Protein 1OU8 (pdb70)

Solvent-accessible surface area: 13062 Å² total; per-residue (Å²): 159,76,22,134,12,3,115,75,0,66,57,71,24,79,99,0,66,118,74,100,51,15,0,13,0,20,0,33,21,104,63,161,38,24,85,19,9,119,114,45,44,152,150,26,69,5,41,0,5,0,19,86,68,0,9,11,116,46,84,33,42,67,110,51,0,42,2,28,0,80,6,172,45,74,48,111,116,2,65,0,20,3,8,0,0,58,0,0,64,0,69,71,92,48,69,22,30,152,19,132,109,46,138,119,35,138,161,75,21,135,12,3,117,79,0,64,56,71,24,82,106,0,66,118,68,101,50,20,0,15,0,23,0,35,22,106,64,163,45,30,78,8,10,123,142,41,42,158,153,25,75,4,33,0,4,0,14,88,70,0,9,11,119,50,72,34,45,66,108,50,0,43,1,27,0,76,11,164,45,96,46,101,99,0,78,0,18,3,9,0,0,55,9,0,62,0,99,82,88,48,70,23,42,153,16,130,113,45,139,122,35,147,122,159,170,51,27,23,8,44,122,101,94,106,29,21,8,44,111,112,94

Secondary structure (DSSP, 8-state):
---SHHHHHHHHHHHHHHTT--EEEEEETTSTT-B--GGG-BTTEEEEE-STTT-EEEEE-SSEEEEEEEETTEEEEEEEEGGGEEEEEETTT--EEE----GGG-/---SHHHHHHHHHHHHHHTT--EEEEEETTSTT-BS-GGG-BTTEEEEE-STTT-EEEEE-SSEEEEEEEETTEEEEEEEEGGGEEEEEETTT--EEE----GGG-/-----SS-S--/--SS-S--

Radius of gyration: 34.93 Å; Cα contacts (8 Å, |Δi|>4): 469; chains: 4; bounding box: 31×62×95 Å

CATH classification: 2.30.30.220

InterPro domains:
  IPR007481 Stringent starvation protein B [NF008769] (5-149)
  IPR007481 Stringent starvation protein B [PF04386] (8-149)
  IPR007481 Stringent starvation protein B [PIRSF005276] (4-149)
  IPR007481 Stringent starvation protein B [PTHR37486] (3-150)
  IPR036760 SspB-like superfamily [G3DSA:2.30.30.220] (1-129)
  IPR036760 SspB-like superfamily [SSF101738] (3-116)

Structure (mmCIF, N/CA/C/O backbone):
data_1OU8
#
_entry.id   1OU8
#
_cell.length_a   69.020
_cell.length_b   69.020
_cell.length_c   104.910
_cell.angle_alpha   90.00
_cell.angle_beta   90.00
_cell.angle_gamma   120.00
#
_symmetry.space_group_name_H-M   'P 31 2 1'
#
loop_
_entity.id
_entity.type
_entity.pdbx_description
1 polymer 'Stringent starvation protein B homolog'
2 polymer 'synthetic ssrA peptide'
3 non-polymer 'MAGNESIUM ION'
4 water water
#
loop_
_atom_site.group_PDB
_atom_site.id
_atom_site.type_symbol
_atom_site.label_atom_id
_atom_site.label_alt_id
_atom_site.label_comp_id
_atom_site.label_asym_id
_atom_site.label_entity_id
_atom_site.label_seq_id
_atom_site.pdbx_PDB_ins_code
_atom_site.Cartn_x
_atom_site.Cartn_y
_atom_site.Cartn_z
_atom_site.occupancy
_atom_site.B_iso_or_equiv
_atom_site.auth_seq_id
_atom_site.auth_comp_id
_atom_site.auth_asym_id
_atom_site.auth_atom_id
_atom_site.pdbx_PDB_model_num
ATOM 1 N N . SER A 1 5 ? -2.915 52.178 72.233 1.00 21.82 5 SER A N 1
ATOM 2 C CA . SER A 1 5 ? -1.924 52.691 73.221 1.00 21.40 5 SER A CA 1
ATOM 3 C C . SER A 1 5 ? -1.792 51.753 74.418 1.00 20.14 5 SER A C 1
ATOM 4 O O . SER A 1 5 ? -2.702 50.982 74.722 1.00 19.23 5 SER A O 1
ATOM 7 N N . SER A 1 6 ? -0.652 51.829 75.096 1.00 18.19 6 SER A N 1
ATOM 8 C CA . SER A 1 6 ? -0.398 50.989 76.258 1.00 17.37 6 SER A CA 1
ATOM 9 C C . SER A 1 6 ? -1.268 51.417 77.442 1.00 15.57 6 SER A C 1
ATOM 10 O O . SER A 1 6 ? -1.834 52.510 77.447 1.00 14.31 6 SER A O 1
ATOM 13 N N . PRO A 1 7 ? -1.389 50.550 78.457 1.00 14.42 7 PRO A N 1
ATOM 14 C CA . PRO A 1 7 ? -2.192 50.835 79.654 1.00 13.40 7 PRO A CA 1
ATOM 15 C C . PRO A 1 7 ? -1.633 52.007 80.456 1.00 11.28 7 PRO A C 1
ATOM 16 O O . PRO A 1 7 ? -0.417 52.208 80.520 1.00 12.02 7 PRO A O 1
ATOM 20 N N . LYS A 1 8 ? -2.520 52.777 81.074 1.00 11.02 8 LYS A N 1
ATOM 21 C CA . LYS A 1 8 ? -2.078 53.910 81.876 1.00 10.56 8 LYS A CA 1
ATOM 22 C C . LYS A 1 8 ? -1.734 53.497 83.301 1.00 10.78 8 LYS A C 1
ATOM 23 O O . LYS A 1 8 ? -1.007 54.204 83.986 1.00 9.44 8 LYS A O 1
ATOM 29 N N . ARG A 1 9 ? -2.229 52.341 83.737 1.00 10.34 9 ARG A N 1
ATOM 30 C CA . ARG A 1 9 ? -1.999 51.884 85.109 1.00 9.95 9 ARG A CA 1
ATOM 31 C C . ARG A 1 9 ? -0.600 52.058 85.710 1.00 9.53 9 ARG A C 1
ATOM 32 O O . ARG A 1 9 ? -0.459 52.632 86.794 1.00 9.37 9 ARG A O 1
ATOM 40 N N . PRO A 1 10 ? 0.453 51.574 85.028 1.00 8.95 10 PRO A N 1
ATOM 41 C CA . PRO A 1 10 ? 1.787 51.738 85.621 1.00 8.24 10 PRO A CA 1
ATOM 42 C C . PRO A 1 10 ? 2.238 53.179 85.820 1.00 8.60 10 PRO A C 1
ATOM 43 O O . PRO A 1 10 ? 3.008 53.470 86.734 1.00 8.69 10 PRO A O 1
ATOM 47 N N . TYR A 1 11 ? 1.757 54.081 84.972 1.00 8.70 11 TYR A N 1
ATOM 48 C CA . TYR A 1 11 ? 2.130 55.483 85.099 1.00 8.68 11 TYR A CA 1
ATOM 49 C C . TYR A 1 11 ? 1.398 56.099 86.284 1.00 8.73 11 TYR A C 1
ATOM 50 O O . TYR A 1 11 ? 1.983 56.862 87.057 1.00 9.26 11 TYR A O 1
ATOM 59 N N . LEU A 1 12 ? 0.121 55.756 86.433 1.00 9.82 12 LEU A N 1
ATOM 60 C CA . LEU A 1 12 ? -0.661 56.269 87.548 1.00 9.77 12 LEU A CA 1
ATOM 61 C C . LEU A 1 12 ? -0.127 55.684 88.854 1.00 10.83 12 LEU A C 1
ATOM 62 O O . LEU A 1 12 ? -0.083 56.369 89.874 1.00 10.92 12 LEU A O 1
ATOM 67 N N . LEU A 1 13 ? 0.289 54.420 88.818 1.00 9.51 13 LEU A N 1
ATOM 68 C CA . LEU A 1 13 ? 0.840 53.776 90.006 1.00 10.60 13 LEU A CA 1
ATOM 69 C C . LEU A 1 13 ? 2.049 54.560 90.506 1.00 8.58 13 LEU A C 1
ATOM 70 O O . LEU A 1 13 ? 2.151 54.872 91.695 1.00 9.95 13 LEU A O 1
ATOM 75 N N . ARG A 1 14 ? 2.957 54.897 89.594 1.00 8.02 14 ARG A N 1
ATOM 76 C CA . ARG A 1 14 ? 4.152 55.643 89.965 1.00 9.11 14 ARG A CA 1
ATOM 77 C C . ARG A 1 14 ? 3.811 57.044 90.469 1.00 8.34 14 ARG A C 1
ATOM 78 O O . ARG A 1 14 ? 4.430 57.541 91.410 1.00 10.06 14 ARG A O 1
ATOM 86 N N . ALA A 1 15 ? 2.813 57.670 89.856 1.00 8.50 15 ALA A N 1
ATOM 87 C CA . ALA A 1 15 ? 2.413 59.015 90.259 1.00 9.11 15 ALA A CA 1
ATOM 88 C C . ALA A 1 15 ? 1.866 59.013 91.683 1.00 9.97 15 ALA A C 1
ATOM 89 O O . ALA A 1 15 ? 2.289 59.817 92.523 1.00 10.12 15 ALA A O 1
ATOM 91 N N . TYR A 1 16 ? 0.932 58.109 91.962 1.00 9.35 16 TYR A N 1
ATOM 92 C CA . TYR A 1 16 ? 0.352 58.032 93.300 1.00 9.15 16 TYR A CA 1
ATOM 93 C C . TYR A 1 16 ? 1.365 57.554 94.334 1.00 8.75 16 TYR A C 1
ATOM 94 O O . TYR A 1 16 ? 1.335 57.995 95.482 1.00 9.64 16 TYR A O 1
ATOM 103 N N . TYR A 1 17 ? 2.267 56.661 93.938 1.00 9.28 17 TYR A N 1
ATOM 104 C CA . TYR A 1 17 ? 3.283 56.191 94.876 1.00 8.22 17 TYR A CA 1
ATOM 105 C C . TYR A 1 17 ? 4.111 57.388 95.345 1.00 9.45 17 TYR A C 1
ATOM 106 O O . TYR A 1 17 ? 4.286 57.604 96.545 1.00 9.78 17 TYR A O 1
ATOM 115 N N . ASP A 1 18 ? 4.609 58.171 94.389 1.00 9.11 18 ASP A N 1
ATOM 116 C CA . ASP A 1 18 ? 5.424 59.334 94.724 1.00 9.75 18 ASP A CA 1
ATOM 117 C C . ASP A 1 18 ? 4.640 60.368 95.519 1.00 9.17 18 ASP A C 1
ATOM 118 O O . ASP A 1 18 ? 5.167 60.966 96.457 1.00 9.76 18 ASP A O 1
ATOM 123 N N . TRP A 1 19 ? 3.386 60.592 95.141 1.00 9.03 19 TRP A N 1
ATOM 124 C CA . TRP A 1 19 ? 2.561 61.553 95.857 1.00 9.84 19 TRP A CA 1
ATOM 125 C C . TRP A 1 19 ? 2.376 61.094 97.308 1.00 9.45 19 TRP A C 1
ATOM 126 O O . TRP A 1 19 ? 2.477 61.896 98.237 1.00 8.87 19 TRP A O 1
ATOM 137 N N . LEU A 1 20 ? 2.113 59.802 97.497 1.00 9.55 20 LEU A N 1
ATOM 138 C CA . LEU A 1 20 ? 1.927 59.256 98.838 1.00 8.70 20 LEU A CA 1
ATOM 139 C C . LEU A 1 20 ? 3.184 59.418 99.681 1.00 9.03 20 LEU A C 1
ATOM 140 O O . LEU A 1 20 ? 3.136 59.938 100.793 1.00 11.01 20 LEU A O 1
ATOM 145 N N . VAL A 1 21 ? 4.317 58.988 99.141 1.00 9.92 21 VAL A N 1
ATOM 146 C CA . VAL A 1 21 ? 5.573 59.085 99.871 1.00 11.02 21 VAL A CA 1
ATOM 147 C C . VAL A 1 21 ? 5.945 60.532 100.192 1.00 11.03 21 VAL A C 1
ATOM 148 O O . VAL A 1 21 ? 6.354 60.839 101.317 1.00 12.30 21 VAL A O 1
ATOM 152 N N . ASP A 1 22 ? 5.797 61.421 99.213 1.00 10.15 22 ASP A N 1
ATOM 153 C CA . ASP A 1 22 ? 6.135 62.828 99.418 1.00 9.99 22 ASP A CA 1
ATOM 154 C C . ASP A 1 22 ? 5.265 63.496 100.480 1.00 9.88 22 ASP A C 1
ATOM 155 O O . ASP A 1 22 ? 5.675 64.486 101.084 1.00 11.44 22 ASP A O 1
ATOM 160 N N . ASN A 1 23 ? 4.066 62.966 100.707 1.00 10.71 23 ASN A N 1
ATOM 161 C CA . ASN A 1 23 ? 3.170 63.532 101.709 1.00 10.89 23 ASN A CA 1
ATOM 162 C C . ASN A 1 23 ? 3.240 62.793 103.043 1.00 11.16 23 ASN A C 1
ATOM 163 O O . ASN A 1 23 ? 2.367 62.942 103.904 1.00 12.41 23 ASN A O 1
ATOM 168 N N . SER A 1 24 ? 4.299 62.009 103.207 1.00 10.95 24 SER A N 1
ATOM 169 C CA . SER A 1 24 ? 4.542 61.251 104.429 1.00 10.33 24 SER A CA 1
ATOM 170 C C . SER A 1 24 ? 3.482 60.214 104.743 1.00 11.51 24 SER A C 1
ATOM 171 O O . SER A 1 24 ? 3.182 59.951 105.907 1.00 14.63 24 SER A O 1
ATOM 174 N N . PHE A 1 25 ? 2.912 59.627 103.700 1.00 12.86 25 PHE A N 1
ATOM 175 C CA . PHE A 1 25 ? 1.918 58.580 103.872 1.00 11.99 25 PHE A CA 1
ATOM 176 C C . PHE A 1 25 ? 2.634 57.263 103.595 1.00 12.36 25 PHE A C 1
ATOM 177 O O . PHE A 1 25 ? 3.682 57.242 102.943 1.00 13.89 25 PHE A O 1
ATOM 185 N N . THR A 1 26 ? 2.078 56.172 104.107 1.00 12.91 26 THR A N 1
ATOM 186 C CA . THR A 1 26 ? 2.654 54.850 103.892 1.00 11.70 26 THR A CA 1
ATOM 187 C C . THR A 1 26 ? 1.852 54.229 102.755 1.00 12.65 26 THR A C 1
ATOM 188 O O . THR A 1 26 ? 0.654 53.980 102.892 1.00 12.31 26 THR A O 1
ATOM 192 N N . PRO A 1 27 ? 2.503 53.976 101.611 1.00 10.86 27 PRO A N 1
ATOM 193 C CA . PRO A 1 27 ? 1.813 53.391 100.459 1.00 12.31 27 PRO A CA 1
ATOM 194 C C . PRO A 1 27 ? 1.467 51.917 100.613 1.00 12.33 27 PRO A C 1
ATOM 195 O O . PRO A 1 27 ? 2.348 51.088 100.821 1.00 12.87 27 PRO A O 1
ATOM 199 N N . TYR A 1 28 ? 0.177 51.608 100.514 1.00 11.44 28 TYR A N 1
ATOM 200 C CA . TYR A 1 28 ? -0.306 50.235 100.596 1.00 11.96 28 TYR A CA 1
ATOM 201 C C . TYR A 1 28 ? -0.787 49.805 99.213 1.00 10.03 28 TYR A C 1
ATOM 202 O O . TYR A 1 28 ? -1.648 50.457 98.621 1.00 10.72 28 TYR A O 1
ATOM 211 N N . LEU A 1 29 ? -0.226 48.712 98.703 1.00 10.25 29 LEU A N 1
ATOM 212 C CA . LEU A 1 29 ? -0.609 48.186 97.395 1.00 10.91 29 LEU A CA 1
ATOM 213 C C . LEU A 1 29 ? -1.572 47.011 97.563 1.00 11.15 29 LEU A C 1
ATOM 214 O O . LEU A 1 29 ? -1.284 46.076 98.311 1.00 13.19 29 LEU A O 1
ATOM 219 N N . VAL A 1 30 ? -2.709 47.064 96.874 1.00 10.08 30 VAL A N 1
ATOM 220 C CA . VAL A 1 30 ? -3.696 45.980 96.933 1.00 10.56 30 VAL A CA 1
ATOM 221 C C . VAL A 1 30 ? -3.453 45.101 95.712 1.00 12.34 30 VAL A C 1
ATOM 222 O O . VAL A 1 30 ? -3.495 45.576 94.576 1.00 11.73 30 VAL A O 1
ATOM 226 N N . VAL A 1 31 ? -3.214 43.817 95.957 1.00 12.03 31 VAL A N 1
ATOM 227 C CA . VAL A 1 31 ? -2.913 42.867 94.894 1.00 12.63 31 VAL A CA 1
ATOM 228 C C . VAL A 1 31 ? -3.889 41.700 94.770 1.00 12.91 31 VAL A C 1
ATOM 229 O O . VAL A 1 31 ? -4.332 41.149 95.776 1.00 13.54 31 VAL A O 1
ATOM 233 N N . ASP A 1 32 ? -4.210 41.339 93.527 1.00 12.80 32 ASP A N 1
ATOM 234 C CA . ASP A 1 32 ? -5.063 40.186 93.240 1.00 14.81 32 ASP A CA 1
ATOM 235 C C . ASP A 1 32 ? -4.084 39.012 93.246 1.00 15.16 32 ASP A C 1
ATOM 236 O O . ASP A 1 32 ? -3.370 38.784 92.270 1.00 14.65 32 ASP A O 1
ATOM 241 N N . ALA A 1 33 ? -4.043 38.280 94.353 1.00 16.07 33 ALA A N 1
ATOM 242 C CA . ALA A 1 33 ? -3.125 37.159 94.496 1.00 15.71 33 ALA A CA 1
ATOM 243 C C . ALA A 1 33 ? -3.402 35.986 93.557 1.00 16.76 33 ALA A C 1
ATOM 244 O O . ALA A 1 33 ? -2.543 35.123 93.386 1.00 17.93 33 ALA A O 1
ATOM 246 N N . THR A 1 34 ? -4.580 35.961 92.939 1.00 17.37 34 THR A N 1
ATOM 247 C CA . THR A 1 34 ? -4.941 34.863 92.040 1.00 19.00 34 THR A CA 1
ATOM 248 C C . THR A 1 34 ? -4.502 35.101 90.600 1.00 18.62 34 THR A C 1
ATOM 249 O O . THR A 1 34 ? -4.575 34.198 89.762 1.00 18.64 34 THR A O 1
ATOM 253 N N . TYR A 1 35 ? -4.047 36.318 90.319 1.00 17.53 35 TYR A N 1
ATOM 254 C CA . TYR A 1 35 ? -3.616 36.700 88.978 1.00 17.24 35 TYR A CA 1
ATOM 255 C C . TYR A 1 35 ? -2.405 35.900 88.499 1.00 16.97 35 TYR A C 1
ATOM 256 O O . TYR A 1 35 ? -1.510 35.573 89.275 1.00 16.79 35 TYR A O 1
ATOM 265 N N . LEU A 1 36 ? -2.383 35.598 87.205 1.00 18.44 36 LEU A N 1
ATOM 266 C CA . LEU A 1 36 ? -1.289 34.841 86.609 1.00 18.63 36 LEU A CA 1
ATOM 267 C C . LEU A 1 36 ? 0.076 35.497 86.810 1.00 17.96 36 LEU A C 1
ATOM 268 O O . LEU A 1 36 ? 0.249 36.683 86.541 1.00 17.73 36 LEU A O 1
ATOM 273 N N . GLY A 1 37 ? 1.042 34.719 87.288 1.00 17.07 37 GLY A N 1
ATOM 274 C CA . GLY A 1 37 ? 2.382 35.243 87.478 1.00 16.91 37 GLY A CA 1
ATOM 275 C C . GLY A 1 37 ? 2.696 35.880 88.815 1.00 15.56 37 GLY A C 1
ATOM 276 O O . GLY A 1 37 ? 3.843 36.235 89.071 1.00 17.54 37 GLY A O 1
ATOM 277 N N . VAL A 1 38 ? 1.693 36.032 89.672 1.00 15.70 38 VAL A N 1
ATOM 278 C CA . VAL A 1 38 ? 1.921 36.633 90.979 1.00 15.92 38 VAL A CA 1
ATOM 279 C C . VAL A 1 38 ? 2.761 35.734 91.885 1.00 17.48 38 VAL A C 1
ATOM 280 O O . VAL A 1 38 ? 2.484 34.540 92.022 1.00 18.61 38 VAL A O 1
ATOM 284 N N . ASN A 1 39 ? 3.797 36.309 92.487 1.00 17.32 39 ASN A N 1
ATOM 285 C CA . ASN A 1 39 ? 4.649 35.575 93.415 1.00 19.10 39 ASN A CA 1
ATOM 286 C C . ASN A 1 39 ? 4.649 36.297 94.757 1.00 18.59 39 ASN A C 1
ATOM 287 O O . ASN A 1 39 ? 5.339 37.305 94.932 1.00 17.22 39 ASN A O 1
ATOM 292 N N . VAL A 1 40 ? 3.851 35.785 95.690 1.00 17.95 40 VAL A N 1
ATOM 293 C CA . VAL A 1 40 ? 3.746 36.345 97.034 1.00 18.40 40 VAL A CA 1
ATOM 294 C C . VAL A 1 40 ? 3.572 35.181 98.006 1.00 20.34 40 VAL A C 1
ATOM 295 O O . VAL A 1 40 ? 3.136 34.102 97.604 1.00 19.86 40 VAL A O 1
ATOM 299 N N . PRO A 1 41 ? 3.914 35.382 99.292 1.00 20.70 41 PRO A N 1
ATOM 300 C CA . PRO A 1 41 ? 3.775 34.316 100.292 1.00 21.89 41 PRO A CA 1
ATOM 301 C C . PRO A 1 41 ? 2.308 33.923 100.428 1.00 21.85 41 PRO A C 1
ATOM 302 O O . PRO A 1 41 ? 1.508 34.668 100.992 1.00 21.72 41 PRO A O 1
ATOM 306 N N . VAL A 1 42 ? 1.960 32.750 99.913 1.00 23.02 42 VAL A N 1
ATOM 307 C CA . VAL A 1 42 ? 0.583 32.274 99.955 1.00 23.81 42 VAL A CA 1
ATOM 308 C C . VAL A 1 42 ? -0.029 32.245 101.351 1.00 23.66 42 VAL A C 1
ATOM 309 O O . VAL A 1 42 ? -1.246 32.327 101.497 1.00 23.55 42 VAL A O 1
ATOM 313 N N . GLU A 1 43 ? 0.807 32.137 102.379 1.00 24.62 43 GLU A N 1
ATOM 314 C CA . GLU A 1 43 ? 0.297 32.101 103.744 1.00 26.24 43 GLU A CA 1
ATOM 315 C C . GLU A 1 43 ? -0.284 33.439 104.197 1.00 25.34 43 GLU A C 1
ATOM 316 O O . GLU A 1 43 ? -1.018 33.498 105.184 1.00 24.35 43 GLU A O 1
ATOM 322 N N . TYR A 1 44 ? 0.034 34.509 103.473 1.00 23.58 44 TYR A N 1
ATOM 323 C CA . TYR A 1 44 ? -0.474 35.833 103.823 1.00 22.84 44 TYR A CA 1
ATOM 324 C C . TYR A 1 44 ? -1.609 36.297 102.920 1.00 22.27 44 TYR A C 1
ATOM 325 O O . TYR A 1 44 ? -2.116 37.410 103.068 1.00 21.93 44 TYR A O 1
ATOM 334 N N . VAL A 1 45 ? -2.007 35.441 101.988 1.00 20.29 45 VAL A N 1
ATOM 335 C CA . VAL A 1 45 ? -3.090 35.764 101.068 1.00 20.32 45 VAL A CA 1
ATOM 336 C C . VAL A 1 45 ? -4.439 35.507 101.733 1.00 22.14 45 VAL A C 1
ATOM 337 O O . VAL A 1 45 ? -4.642 34.468 102.364 1.00 21.54 45 VAL A O 1
ATOM 341 N N . LYS A 1 46 ? -5.350 36.464 101.598 1.00 22.47 46 LYS A N 1
ATOM 342 C CA . LYS A 1 46 ? -6.685 36.343 102.170 1.00 23.95 46 LYS A CA 1
ATOM 343 C C . LYS A 1 46 ? -7.721 36.884 101.198 1.00 24.08 46 LYS A C 1
ATOM 344 O O . LYS A 1 46 ? -7.536 37.954 100.618 1.00 24.21 46 LYS A O 1
ATOM 350 N N . ASP A 1 47 ? -8.812 36.144 101.021 1.00 24.30 47 ASP A N 1
ATOM 351 C CA . ASP A 1 47 ? -9.887 36.567 100.130 1.00 24.72 47 ASP A CA 1
ATOM 352 C C . ASP A 1 47 ? -9.388 36.823 98.706 1.00 23.04 47 ASP A C 1
ATOM 353 O O . ASP A 1 47 ? -9.883 37.716 98.014 1.00 23.02 47 ASP A O 1
ATOM 358 N N . GLY A 1 48 ? -8.403 36.035 98.283 1.00 20.56 48 GLY A N 1
ATOM 359 C CA . GLY A 1 48 ? -7.851 36.166 96.945 1.00 19.99 48 GLY A CA 1
ATOM 360 C C . GLY A 1 48 ? -6.957 37.374 96.732 1.00 18.47 48 GLY A C 1
ATOM 361 O O . GLY A 1 48 ? -6.555 37.658 95.601 1.00 18.08 48 GLY A O 1
ATOM 362 N N . GLN A 1 49 ? -6.639 38.085 97.809 1.00 17.48 49 GLN A N 1
ATOM 363 C CA . GLN A 1 49 ? -5.795 39.272 97.707 1.00 17.02 49 GLN A CA 1
ATOM 364 C C . GLN A 1 49 ? -4.752 39.347 98.807 1.00 16.49 49 GLN A C 1
ATOM 365 O O . GLN A 1 49 ? -4.713 38.519 99.714 1.00 17.06 49 GLN A O 1
ATOM 371 N N . ILE A 1 50 ? -3.904 40.363 98.709 1.00 16.18 50 ILE A N 1
ATOM 372 C CA . ILE A 1 50 ? -2.878 40.621 99.703 1.00 14.76 50 ILE A CA 1
ATOM 373 C C . ILE A 1 50 ? -2.531 42.107 99.625 1.00 14.90 50 ILE A C 1
ATOM 374 O O . ILE A 1 50 ? -2.482 42.689 98.535 1.00 15.17 50 ILE A O 1
ATOM 379 N N . VAL A 1 51 ? -2.331 42.718 100.787 1.00 13.92 51 VAL A N 1
ATOM 380 C CA . VAL A 1 51 ? -1.989 44.134 100.872 1.00 14.71 51 VAL A CA 1
ATOM 381 C C . VAL A 1 51 ? -0.523 44.223 101.245 1.00 14.18 51 VAL A C 1
ATOM 382 O O . VAL A 1 51 ? -0.076 43.578 102.196 1.00 14.00 51 VAL A O 1
ATOM 386 N N . LEU A 1 52 ? 0.225 45.024 100.495 1.00 12.32 52 LEU A N 1
ATOM 387 C CA . LEU A 1 52 ? 1.649 45.160 100.738 1.00 12.21 52 LEU A CA 1
ATOM 388 C C . LEU A 1 52 ? 2.104 46.594 100.992 1.00 13.67 52 LEU A C 1
ATOM 389 O O . LEU A 1 52 ? 1.723 47.518 100.269 1.00 13.88 52 LEU A O 1
ATOM 394 N N . ASN A 1 53 ? 2.919 46.759 102.031 1.00 12.12 53 ASN A N 1
ATOM 395 C CA . ASN A 1 53 ? 3.477 48.057 102.409 1.00 12.99 53 ASN A CA 1
ATOM 396 C C . ASN A 1 53 ? 4.662 48.286 101.474 1.00 13.20 53 ASN A C 1
ATOM 397 O O . ASN A 1 53 ? 5.654 47.557 101.532 1.00 13.31 53 ASN A O 1
ATOM 402 N N . LEU A 1 54 ? 4.553 49.289 100.605 1.00 12.88 54 LEU A N 1
ATOM 403 C CA . LEU A 1 54 ? 5.609 49.578 99.638 1.00 13.26 54 LEU A CA 1
ATOM 404 C C . LEU A 1 54 ? 6.569 50.694 100.015 1.00 12.22 54 LEU A C 1
ATOM 405 O O . LEU A 1 54 ? 7.357 51.142 99.176 1.00 13.43 54 LEU A O 1
ATOM 410 N N . SER A 1 55 ? 6.517 51.145 101.264 1.00 14.17 55 SER A N 1
ATOM 411 C CA . SER A 1 55 ? 7.413 52.208 101.706 1.00 14.25 55 SER A CA 1
ATOM 412 C C . SER A 1 55 ? 8.847 51.710 101.578 1.00 16.02 55 SER A C 1
ATOM 413 O O . SER A 1 55 ? 9.096 50.508 101.627 1.00 14.17 55 SER A O 1
ATOM 416 N N . ALA A 1 56 ? 9.790 52.628 101.401 1.00 15.61 56 ALA A N 1
ATOM 417 C CA . ALA A 1 56 ? 11.191 52.237 101.293 1.00 16.58 56 ALA A CA 1
ATOM 418 C C . ALA A 1 56 ? 11.604 51.520 102.578 1.00 18.47 56 ALA A C 1
ATOM 419 O O . ALA A 1 56 ? 12.449 5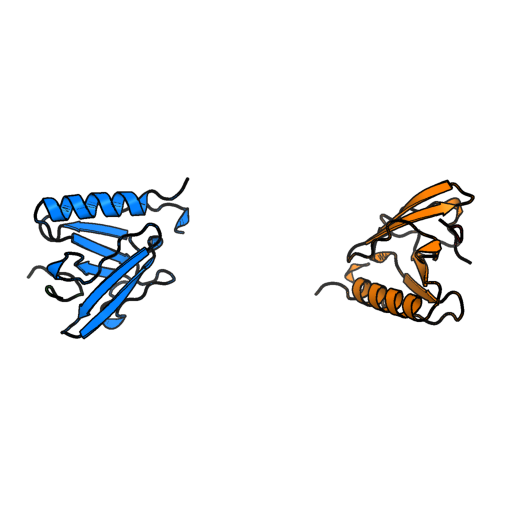0.625 102.561 1.00 19.58 56 ALA A O 1
ATOM 421 N N . SER A 1 57 ? 10.998 51.914 103.692 1.00 18.64 57 SER A N 1
ATOM 422 C CA . SER A 1 57 ? 11.310 51.316 104.985 1.00 20.40 57 SER A CA 1
ATOM 423 C C . SER A 1 57 ? 10.979 49.826 105.060 1.00 19.97 57 SER A C 1
ATOM 424 O O . SER A 1 57 ? 11.742 49.041 105.629 1.00 21.47 57 SER A O 1
ATOM 427 N N . ALA A 1 58 ? 9.851 49.444 104.471 1.00 17.23 58 ALA A N 1
ATOM 428 C CA . ALA A 1 58 ? 9.381 48.060 104.491 1.00 15.95 58 ALA A CA 1
ATOM 429 C C . ALA A 1 58 ? 9.788 47.222 103.283 1.00 15.05 58 ALA A C 1
ATOM 430 O O . ALA A 1 58 ? 9.402 46.057 103.175 1.00 15.84 58 ALA A O 1
ATOM 432 N N . THR A 1 59 ? 10.568 47.798 102.378 1.00 13.91 59 THR A N 1
ATOM 433 C CA . THR A 1 59 ? 10.967 47.068 101.183 1.00 13.34 59 THR A CA 1
ATOM 434 C C . THR A 1 59 ? 12.435 47.244 100.845 1.00 13.82 59 THR A C 1
ATOM 435 O O . THR A 1 59 ? 13.137 48.052 101.449 1.00 14.93 59 THR A O 1
ATOM 439 N N . GLY A 1 60 ? 12.879 46.463 99.868 1.00 13.49 60 GLY A N 1
ATOM 440 C CA . GLY A 1 60 ? 14.244 46.543 99.395 1.00 13.70 60 GLY A CA 1
ATOM 441 C C . GLY A 1 60 ? 14.244 46.444 97.877 1.00 14.19 60 GLY A C 1
ATOM 442 O O . GLY A 1 60 ? 13.537 45.612 97.310 1.00 14.85 60 GLY A O 1
ATOM 443 N N . ASN A 1 61 ? 15.016 47.304 97.220 1.00 14.94 61 ASN A N 1
ATOM 444 C CA . ASN A 1 61 ? 15.139 47.292 95.762 1.00 15.85 61 ASN A CA 1
ATOM 445 C C . ASN A 1 61 ? 13.807 47.352 95.014 1.00 15.15 61 ASN A C 1
ATOM 446 O O . ASN A 1 61 ? 13.614 46.660 94.011 1.00 15.73 61 ASN A O 1
ATOM 451 N N . LEU A 1 62 ? 12.897 48.187 95.495 1.00 14.10 62 LEU A N 1
ATOM 452 C CA . LEU A 1 62 ? 11.589 48.331 94.862 1.00 13.21 62 LEU A CA 1
ATOM 453 C C . LEU A 1 62 ? 11.692 48.836 93.427 1.00 13.34 62 LEU A C 1
ATOM 454 O O . LEU A 1 62 ? 12.348 49.843 93.161 1.00 14.71 62 LEU A O 1
ATOM 459 N N . GLN A 1 63 ? 11.049 48.123 92.508 1.00 11.69 63 GLN A N 1
ATOM 460 C CA . GLN A 1 63 ? 11.020 48.513 91.106 1.00 12.35 63 GLN A CA 1
ATOM 461 C C . GLN A 1 63 ? 9.570 48.641 90.667 1.00 11.38 63 GLN A C 1
ATOM 462 O O . GLN A 1 63 ? 8.789 47.698 90.805 1.00 12.26 63 GLN A O 1
ATOM 468 N N . LEU A 1 64 ? 9.214 49.811 90.152 1.00 10.93 64 LEU A N 1
ATOM 469 C CA . LEU A 1 64 ? 7.873 50.059 89.641 1.00 11.10 64 LEU A CA 1
ATOM 470 C C . LEU A 1 64 ? 8.029 50.235 88.132 1.00 12.01 64 LEU A C 1
ATOM 471 O O . LEU A 1 64 ? 8.269 51.343 87.651 1.00 13.97 64 LEU A O 1
ATOM 476 N N . THR A 1 65 ? 7.919 49.137 87.391 1.00 10.57 65 THR A N 1
ATOM 477 C CA . THR A 1 65 ? 8.067 49.183 85.940 1.00 9.32 65 THR A CA 1
ATOM 478 C C . THR A 1 65 ? 6.705 49.116 85.259 1.00 9.81 65 THR A C 1
ATOM 479 O O . THR A 1 65 ? 5.670 49.034 85.921 1.00 11.98 65 THR A O 1
ATOM 483 N N . ASN A 1 66 ? 6.696 49.146 83.935 1.00 9.70 66 ASN A N 1
ATOM 484 C CA . ASN A 1 66 ? 5.429 49.108 83.221 1.00 10.14 66 ASN A CA 1
ATOM 485 C C . ASN A 1 66 ? 4.680 47.793 83.333 1.00 10.79 66 ASN A C 1
ATOM 486 O O . ASN A 1 66 ? 3.461 47.786 83.464 1.00 10.59 66 ASN A O 1
ATOM 491 N N . ASP A 1 67 ? 5.401 46.680 83.300 1.00 9.99 67 ASP A N 1
ATOM 492 C CA . ASP A 1 67 ? 4.742 45.383 83.364 1.00 11.54 67 ASP A CA 1
ATOM 493 C C . ASP A 1 67 ? 4.736 44.696 84.716 1.00 10.45 67 ASP A C 1
ATOM 494 O O . ASP A 1 67 ? 4.033 43.697 84.898 1.00 11.09 67 ASP A O 1
ATOM 499 N N . PHE A 1 68 ? 5.497 45.215 85.671 1.00 9.92 68 PHE A N 1
ATOM 500 C CA . PHE A 1 68 ? 5.542 44.570 86.973 1.00 10.84 68 PHE A CA 1
ATOM 501 C C . PHE A 1 68 ? 6.095 45.419 88.102 1.00 10.29 68 PHE A C 1
ATOM 502 O O . PHE A 1 68 ? 6.759 46.435 87.884 1.00 10.38 68 PHE A O 1
ATOM 510 N N . ILE A 1 69 ? 5.801 44.971 89.317 1.00 10.37 69 ILE A N 1
ATOM 511 C CA . ILE A 1 69 ? 6.291 45.580 90.537 1.00 10.40 69 ILE A CA 1
ATOM 512 C C . ILE A 1 69 ? 7.128 44.454 91.136 1.00 11.41 69 ILE A C 1
ATOM 513 O O . ILE A 1 69 ? 6.662 43.315 91.230 1.00 11.39 69 ILE A O 1
ATOM 518 N N . GLN A 1 70 ? 8.366 44.753 91.504 1.00 11.25 70 GLN A N 1
ATOM 519 C CA . GLN A 1 70 ? 9.234 43.737 92.090 1.00 12.48 70 GLN A CA 1
ATOM 520 C C . GLN A 1 70 ? 9.999 44.346 93.256 1.00 13.23 70 GLN A C 1
ATOM 521 O O . GLN A 1 70 ? 10.424 45.497 93.195 1.00 12.38 70 GLN A O 1
ATOM 527 N N . PHE A 1 71 ? 10.162 43.574 94.325 1.00 12.46 71 PHE A N 1
ATOM 528 C CA . PHE A 1 71 ? 10.865 44.067 95.498 1.00 12.73 71 PHE A CA 1
ATOM 529 C C . PHE A 1 71 ? 11.044 42.980 96.539 1.00 13.51 71 PHE A C 1
ATOM 530 O O . PHE A 1 71 ? 10.399 41.936 96.487 1.00 14.26 71 PHE A O 1
ATOM 538 N N . ASN A 1 72 ? 11.936 43.237 97.485 1.00 15.16 72 ASN A N 1
ATOM 539 C CA . ASN A 1 72 ? 12.166 42.305 98.569 1.00 15.90 72 ASN A CA 1
ATOM 540 C C . ASN A 1 72 ? 11.417 42.848 99.775 1.00 15.61 72 ASN A C 1
ATOM 541 O O . ASN A 1 72 ? 11.280 44.062 99.940 1.00 15.48 72 ASN A O 1
ATOM 546 N N . ALA A 1 73 ? 10.918 41.946 100.609 1.00 16.44 73 ALA A N 1
ATOM 547 C CA . ALA A 1 73 ? 10.202 42.333 101.813 1.00 16.60 73 ALA A CA 1
ATOM 548 C C . ALA A 1 73 ? 10.384 41.216 102.823 1.00 17.97 73 ALA A C 1
ATOM 549 O O . ALA A 1 73 ? 10.820 40.120 102.470 1.00 18.75 73 ALA A O 1
ATOM 551 N N . ARG A 1 74 ? 10.064 41.494 104.080 1.00 19.98 74 ARG A N 1
ATOM 552 C CA . ARG A 1 74 ? 10.196 40.480 105.115 1.00 21.30 74 ARG A CA 1
ATOM 553 C C . ARG A 1 74 ? 8.854 40.129 105.731 1.00 21.33 74 ARG A C 1
ATOM 554 O O . ARG A 1 74 ? 7.970 40.976 105.855 1.00 19.54 74 ARG A O 1
ATOM 562 N N . PHE A 1 75 ? 8.708 38.863 106.105 1.00 21.80 75 PHE A N 1
ATOM 563 C CA . PHE A 1 75 ? 7.492 38.369 106.734 1.00 23.29 75 PHE A CA 1
ATOM 564 C C . PHE A 1 75 ? 7.947 37.579 107.953 1.00 24.40 75 PHE A C 1
ATOM 565 O O . PHE A 1 75 ? 8.580 36.532 107.820 1.00 25.11 75 PHE A O 1
ATOM 573 N N . LYS A 1 76 ? 7.632 38.091 109.138 1.00 25.66 76 LYS A N 1
ATOM 574 C CA . LYS A 1 76 ? 8.049 37.447 110.376 1.00 2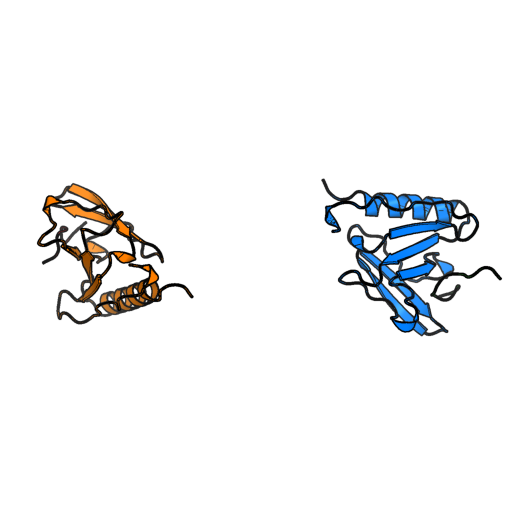9.21 76 LYS A CA 1
ATOM 575 C C . LYS A 1 76 ? 9.565 37.316 110.357 1.00 29.45 76 LYS A C 1
ATOM 576 O O . LYS A 1 76 ? 10.125 36.318 110.816 1.00 30.70 76 LYS A O 1
ATOM 582 N N . GLY A 1 77 ? 10.220 38.333 109.804 1.00 29.20 77 GLY A N 1
ATOM 583 C CA . GLY A 1 77 ? 11.669 38.349 109.733 1.00 28.29 77 GLY A CA 1
ATOM 584 C C . GLY A 1 77 ? 12.280 37.657 108.530 1.00 28.12 77 GLY A C 1
ATOM 585 O O . GLY A 1 77 ? 13.465 37.835 108.255 1.00 29.14 77 GLY A O 1
ATOM 586 N N . VAL A 1 78 ? 11.483 36.876 107.808 1.00 27.23 78 VAL A N 1
ATOM 587 C CA . VAL A 1 78 ? 11.983 36.155 106.640 1.00 27.16 78 VAL A CA 1
ATOM 588 C C . VAL A 1 78 ? 11.888 36.997 105.373 1.00 27.04 78 VAL A C 1
ATOM 589 O O . VAL A 1 78 ? 10.825 37.519 105.043 1.00 26.60 78 VAL A O 1
ATOM 593 N N . SER A 1 79 ? 13.004 37.118 104.664 1.00 26.86 79 SER A N 1
ATOM 594 C CA . SER A 1 79 ? 13.047 37.901 103.436 1.00 27.48 79 SER A CA 1
ATOM 595 C C . SER A 1 79 ? 12.615 37.082 102.228 1.00 26.96 79 SER A C 1
ATOM 596 O O . SER A 1 79 ? 12.987 35.918 102.086 1.00 27.14 79 SER A O 1
ATOM 599 N N . ARG A 1 80 ? 11.819 37.700 101.361 1.00 26.11 80 ARG A N 1
ATOM 600 C CA . ARG A 1 80 ? 11.342 37.040 100.154 1.00 25.80 80 ARG A CA 1
ATOM 601 C C . ARG A 1 80 ? 11.261 38.031 99.000 1.00 24.42 80 ARG A C 1
ATOM 602 O O . ARG A 1 80 ? 11.048 39.225 99.210 1.00 22.68 80 ARG A O 1
ATOM 610 N N . GLU A 1 81 ? 11.442 37.532 97.783 1.00 23.85 81 GLU A N 1
ATOM 611 C CA . GLU A 1 81 ? 11.386 38.385 96.602 1.00 24.55 81 GLU A CA 1
ATOM 612 C C . GLU A 1 81 ? 10.001 38.315 95.978 1.00 22.30 81 GLU A C 1
ATOM 613 O O . GLU A 1 81 ? 9.608 37.287 95.430 1.00 23.27 81 GLU A O 1
ATOM 619 N N . LEU A 1 82 ? 9.263 39.417 96.068 1.00 19.39 82 LEU A N 1
ATOM 620 C CA . LEU A 1 82 ? 7.919 39.474 95.519 1.00 17.73 82 LEU A CA 1
ATOM 621 C C . LEU A 1 82 ? 7.919 39.979 94.082 1.00 15.65 82 LEU A C 1
ATOM 622 O O . LEU A 1 82 ? 8.742 40.810 93.700 1.00 14.98 82 LEU A O 1
ATOM 627 N N . TYR A 1 83 ? 6.991 39.454 93.291 1.00 14.98 83 TYR A N 1
ATOM 628 C CA . TYR A 1 83 ? 6.851 39.829 91.891 1.00 15.25 83 TYR A CA 1
ATOM 629 C C . TYR A 1 83 ? 5.360 39.968 91.613 1.00 15.19 83 TYR A C 1
ATOM 630 O O . TYR A 1 83 ? 4.598 39.013 91.770 1.00 16.22 83 TYR A O 1
ATOM 639 N N . ILE A 1 84 ? 4.950 41.157 91.189 1.00 13.47 84 ILE A N 1
ATOM 640 C CA . ILE A 1 84 ? 3.547 41.427 90.931 1.00 13.59 84 ILE A CA 1
ATOM 641 C C . ILE A 1 84 ? 3.304 41.949 89.519 1.00 12.29 84 ILE A C 1
ATOM 642 O O . ILE A 1 84 ? 3.693 43.069 89.204 1.00 10.96 84 ILE A O 1
ATOM 647 N N . PRO A 1 85 ? 2.684 41.139 88.644 1.00 12.36 85 PRO A N 1
ATOM 648 C CA . PRO A 1 85 ? 2.418 41.617 87.282 1.00 11.83 85 PRO A CA 1
ATOM 649 C C . PRO A 1 85 ? 1.512 42.846 87.412 1.00 11.77 85 PRO A C 1
ATOM 650 O O . PRO A 1 85 ? 0.650 42.891 88.292 1.00 10.13 85 PRO A O 1
ATOM 654 N N . MET A 1 86 ? 1.703 43.840 86.554 1.00 10.17 86 MET A N 1
ATOM 655 C CA . MET A 1 86 ? 0.908 45.066 86.642 1.00 10.61 86 MET A CA 1
ATOM 656 C C . MET A 1 86 ? -0.599 44.816 86.645 1.00 11.38 86 MET A C 1
ATOM 657 O O . MET A 1 86 ? -1.345 45.535 87.304 1.00 11.27 86 MET A O 1
ATOM 662 N N . GLY A 1 87 ? -1.044 43.797 85.915 1.00 11.16 87 GLY A N 1
ATOM 663 C CA . GLY A 1 87 ? -2.464 43.496 85.870 1.00 11.42 87 GLY A CA 1
ATOM 664 C C . GLY A 1 87 ? -3.031 43.072 87.214 1.00 12.90 87 GLY A C 1
ATOM 665 O O . GLY A 1 87 ? -4.243 43.144 87.432 1.00 14.36 87 GLY A O 1
ATOM 666 N N . ALA A 1 88 ? -2.157 42.631 88.112 1.00 12.76 88 ALA A N 1
ATOM 667 C CA . ALA A 1 88 ? -2.567 42.187 89.441 1.00 12.52 88 ALA A CA 1
ATOM 668 C C . ALA A 1 88 ? -2.617 43.337 90.443 1.00 12.03 88 ALA A C 1
ATOM 669 O O . ALA A 1 88 ? -3.139 43.175 91.547 1.00 12.07 88 ALA A O 1
ATOM 671 N N . ALA A 1 89 ? -2.060 44.490 90.069 1.00 11.51 89 ALA A N 1
ATOM 672 C CA . ALA A 1 89 ? -2.060 45.658 90.952 1.00 11.26 89 ALA A CA 1
ATOM 673 C C . ALA A 1 89 ? -3.425 46.331 90.850 1.00 11.78 89 ALA A C 1
ATOM 674 O O . ALA A 1 89 ? -3.744 46.961 89.845 1.00 13.10 89 ALA A O 1
ATOM 676 N N . LEU A 1 90 ? -4.223 46.206 91.906 1.00 11.47 90 LEU A N 1
ATOM 677 C CA . LEU A 1 90 ? -5.577 46.742 91.911 1.00 10.70 90 LEU A CA 1
ATOM 678 C C . LEU A 1 90 ? -5.746 48.148 92.461 1.00 9.21 90 LEU A C 1
ATOM 679 O O . LEU A 1 90 ? -6.670 48.863 92.064 1.00 10.41 90 LEU A O 1
ATOM 684 N N . ALA A 1 91 ? -4.872 48.541 93.379 1.00 10.67 91 ALA A N 1
ATOM 685 C CA . ALA A 1 91 ? -4.970 49.867 93.971 1.00 11.33 91 ALA A CA 1
ATOM 686 C C . ALA A 1 91 ? -3.757 50.205 94.817 1.00 11.33 91 ALA A C 1
ATOM 687 O O . ALA A 1 91 ? -2.973 49.335 95.176 1.00 11.51 91 ALA A O 1
ATOM 689 N N . ILE A 1 92 ? -3.603 51.489 95.117 1.00 11.05 92 ILE A N 1
ATOM 690 C CA . ILE A 1 92 ? -2.530 51.940 95.989 1.00 9.84 92 ILE A CA 1
ATOM 691 C C . ILE A 1 92 ? -3.140 53.081 96.790 1.00 10.63 92 ILE A C 1
ATOM 692 O O . ILE A 1 92 ? -3.787 53.965 96.227 1.00 11.13 92 ILE A O 1
ATOM 697 N N . TYR A 1 93 ? -2.982 53.035 98.110 1.00 10.59 93 TYR A N 1
ATOM 698 C CA . TYR A 1 93 ? -3.575 54.062 98.967 1.00 11.15 93 TYR A CA 1
ATOM 699 C C . TYR A 1 93 ? -2.784 54.285 100.249 1.00 11.25 93 TYR A C 1
ATOM 700 O O . TYR A 1 93 ? -1.910 53.494 100.597 1.00 11.72 93 TYR A O 1
ATOM 709 N N . ALA A 1 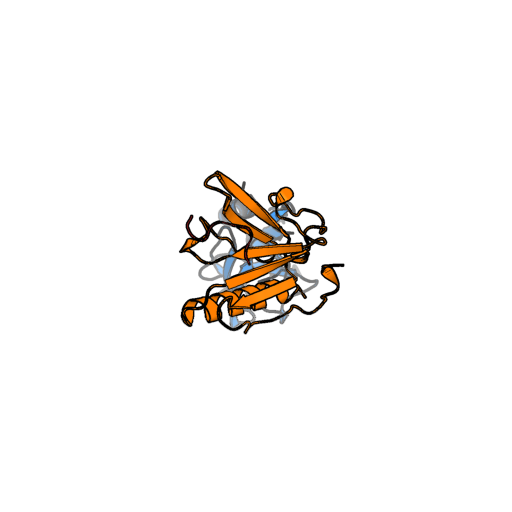94 ? -3.110 55.369 100.948 1.00 10.40 94 ALA A N 1
ATOM 710 C CA . ALA A 1 94 ? -2.438 55.719 102.193 1.00 10.62 94 ALA A CA 1
ATOM 711 C C . ALA A 1 94 ? -2.958 54.927 103.387 1.00 12.09 94 ALA A C 1
ATOM 712 O O . ALA A 1 94 ? -4.160 54.883 103.647 1.00 13.61 94 ALA A O 1
ATOM 714 N N . ARG A 1 95 ? -2.039 54.306 104.113 1.00 14.66 95 ARG A N 1
ATOM 715 C CA . ARG A 1 95 ? -2.416 53.544 105.294 1.00 17.74 95 ARG A CA 1
ATOM 716 C C . ARG A 1 95 ? -3.105 54.479 106.281 1.00 17.75 95 ARG A C 1
ATOM 717 O O . ARG A 1 95 ? -4.025 54.077 106.995 1.00 18.34 95 ARG A O 1
ATOM 725 N N . GLU A 1 96 ? -2.668 55.734 106.295 1.00 16.75 96 GLU A N 1
ATOM 726 C CA . GLU A 1 96 ? -3.197 56.728 107.221 1.00 16.41 96 GLU A CA 1
ATOM 727 C C . GLU A 1 96 ? -4.593 57.302 106.981 1.00 17.53 96 GLU A C 1
ATOM 728 O O . GLU A 1 96 ? -5.352 57.478 107.934 1.00 18.71 96 GLU A O 1
ATOM 734 N N . ASN A 1 97 ? -4.945 57.599 105.732 1.00 15.48 97 ASN A N 1
ATOM 735 C CA . ASN A 1 97 ? -6.252 58.204 105.468 1.00 15.60 97 ASN A CA 1
ATOM 736 C C . ASN A 1 97 ? -7.034 57.659 104.273 1.00 14.64 97 ASN A C 1
ATOM 737 O O . ASN A 1 97 ? -8.060 58.227 103.888 1.00 16.02 97 ASN A O 1
ATOM 742 N N . GLY A 1 98 ? -6.540 56.576 103.679 1.00 13.47 98 GLY A N 1
ATOM 743 C CA . GLY A 1 98 ? -7.221 55.960 102.553 1.00 14.14 98 GLY A CA 1
ATOM 744 C C . GLY A 1 98 ? -7.163 56.653 101.201 1.00 14.16 98 GLY A C 1
ATOM 745 O O . GLY A 1 98 ? -7.716 56.141 100.226 1.00 14.74 98 GLY A O 1
ATOM 746 N N . ASP A 1 99 ? -6.507 57.806 101.126 1.00 13.19 99 ASP A N 1
ATOM 747 C CA . ASP A 1 99 ? -6.419 58.525 99.861 1.00 11.86 99 ASP A CA 1
ATOM 748 C C . ASP A 1 99 ? -5.496 57.766 98.908 1.00 11.15 99 ASP A C 1
ATOM 749 O O . ASP A 1 99 ? -4.505 57.168 99.323 1.00 13.02 99 ASP A O 1
ATOM 754 N N . GLY A 1 100 ? -5.846 57.786 97.629 1.00 11.05 100 GLY A N 1
ATOM 755 C CA . GLY A 1 100 ? -5.057 57.088 96.634 1.00 12.02 100 GLY A CA 1
ATOM 756 C C . GLY A 1 100 ? -5.903 56.829 95.411 1.00 12.26 100 GLY A C 1
ATOM 757 O O . GLY A 1 100 ? -6.691 57.682 94.995 1.00 13.59 100 GLY A O 1
ATOM 758 N N . VAL A 1 101 ? -5.762 55.642 94.837 1.00 11.66 101 VAL A N 1
ATOM 759 C CA . VAL A 1 101 ? -6.522 55.309 93.655 1.00 12.83 101 VAL A CA 1
ATOM 760 C C . VAL A 1 101 ? -6.827 53.821 93.538 1.00 12.73 101 VAL A C 1
ATOM 761 O O . VAL A 1 101 ? -6.023 52.972 93.925 1.00 12.36 101 VAL A O 1
ATOM 765 N N . MET A 1 102 ? -8.023 53.532 93.032 1.00 13.52 102 MET A N 1
ATOM 766 C CA . MET A 1 102 ? -8.484 52.172 92.773 1.00 14.04 102 MET A CA 1
ATOM 767 C C . MET A 1 102 ? -8.472 52.172 91.248 1.00 13.87 102 MET A C 1
ATOM 768 O O . MET A 1 102 ? -9.308 52.818 90.620 1.00 14.98 102 MET A O 1
ATOM 773 N N . PHE A 1 103 ? -7.508 51.470 90.660 1.00 14.10 103 PHE A N 1
ATOM 774 C CA . PHE A 1 103 ? -7.339 51.440 89.207 1.00 13.61 103 PHE A CA 1
ATOM 775 C C . PHE A 1 103 ? -8.532 50.998 88.361 1.00 15.04 103 PHE A C 1
ATOM 776 O O . PHE A 1 103 ? -9.258 50.067 88.708 1.00 15.65 103 PHE A O 1
ATOM 784 N N . GLU A 1 104 ? -8.725 51.685 87.240 1.00 16.76 104 GLU A N 1
ATOM 785 C CA . GLU A 1 104 ? -9.795 51.336 86.317 1.00 18.61 104 GLU A CA 1
ATOM 786 C C . GLU A 1 104 ? -9.426 49.968 85.751 1.00 19.02 104 GLU A C 1
ATOM 787 O O . GLU A 1 104 ? -8.243 49.659 85.575 1.00 15.67 104 GLU A O 1
ATOM 793 N N . PRO A 1 105 ? -10.432 49.127 85.466 1.00 19.75 105 PRO A N 1
ATOM 794 C CA . PRO A 1 105 ? -10.232 47.779 84.919 1.00 22.18 105 PRO A CA 1
ATOM 795 C C . PRO A 1 105 ? -9.849 47.777 83.440 1.00 22.59 105 PRO A C 1
ATOM 796 O O . PRO A 1 105 ? -10.630 47.327 82.601 1.00 24.34 105 PRO A O 1
ATOM 800 N N . GLU A 1 106 ? -8.656 48.265 83.119 1.00 21.32 106 GLU A N 1
ATOM 801 C CA . GLU A 1 1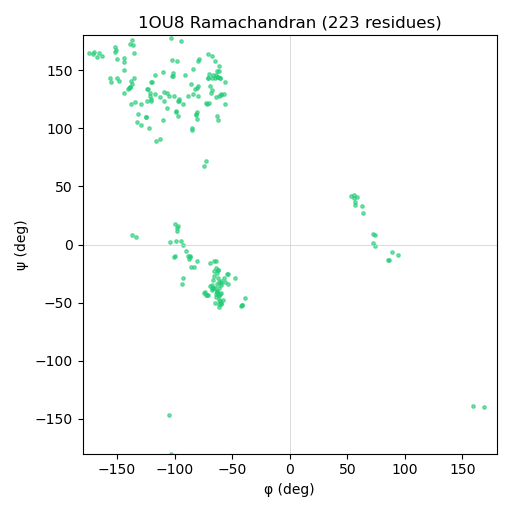06 ? -8.213 48.305 81.728 1.00 21.54 106 GLU A CA 1
ATOM 802 C C . GLU A 1 106 ? -8.245 46.932 81.050 1.00 22.67 106 GLU A C 1
ATOM 803 O O . GLU A 1 106 ? -7.610 45.978 81.499 1.00 22.73 106 GLU A O 1
ATOM 809 N N . GLU A 1 107 ? -9.018 46.859 79.969 1.00 24.59 107 GLU A N 1
ATOM 810 C CA . GLU A 1 107 ? -9.220 45.650 79.168 1.00 27.08 107 GLU A CA 1
ATOM 811 C C . GLU A 1 107 ? -8.007 44.751 78.941 1.00 25.73 107 GLU A C 1
ATOM 812 O O . GLU A 1 107 ? -8.097 43.527 79.067 1.00 26.31 107 GLU A O 1
ATOM 818 N N . ILE A 1 108 ? -6.877 45.353 78.593 1.00 24.42 108 ILE A N 1
ATOM 819 C CA . ILE A 1 108 ? -5.665 44.593 78.316 1.00 21.71 108 ILE A CA 1
ATOM 820 C C . ILE A 1 108 ? -5.252 43.635 79.437 1.00 21.66 108 ILE A C 1
ATOM 821 O O . ILE A 1 108 ? -4.578 42.637 79.183 1.00 20.56 108 ILE A O 1
ATOM 826 N N . TYR A 1 109 ? -5.663 43.928 80.668 1.00 21.28 109 TYR A N 1
ATOM 827 C CA . TYR A 1 109 ? -5.313 43.078 81.803 1.00 22.08 109 TYR A CA 1
ATOM 828 C C . TYR A 1 109 ? -6.282 41.919 82.014 1.00 24.12 109 TYR A C 1
ATOM 829 O O . TYR A 1 109 ? -6.017 41.028 82.820 1.00 24.30 109 TYR A O 1
ATOM 838 N N . ASP A 1 110 ? -7.405 41.929 81.301 1.00 26.62 110 ASP A N 1
ATOM 839 C CA . ASP A 1 110 ? -8.382 40.850 81.433 1.00 31.64 110 ASP A CA 1
ATOM 840 C C . ASP A 1 110 ? -8.003 39.705 80.501 1.00 33.14 110 ASP A C 1
ATOM 841 O O . ASP A 1 110 ? -8.850 39.318 79.668 1.00 37.55 110 ASP A O 1
ATOM 846 N N . SER B 1 5 ? -7.474 15.085 62.525 1.00 25.57 5 SER B N 1
ATOM 847 C CA . SER B 1 5 ? -6.146 15.365 61.903 1.00 25.04 5 SER B CA 1
ATOM 848 C C . SER B 1 5 ? -6.275 15.555 60.394 1.00 24.03 5 SER B C 1
ATOM 849 O O . SER B 1 5 ? -7.155 14.975 59.758 1.00 25.05 5 SER B O 1
ATOM 852 N N . SER B 1 6 ? -5.387 16.367 59.830 1.00 21.31 6 SER B N 1
ATOM 853 C CA . SER B 1 6 ? -5.395 16.653 58.400 1.00 19.87 6 SER B CA 1
ATOM 854 C C . SER B 1 6 ? -5.039 15.422 57.568 1.00 18.35 6 SER B C 1
ATOM 855 O O . SER B 1 6 ? -4.482 14.451 58.080 1.00 17.58 6 SER B O 1
ATOM 858 N N . PRO B 1 7 ? -5.357 15.453 56.262 1.00 17.08 7 PRO B N 1
ATOM 859 C CA . PRO B 1 7 ? -5.077 14.344 55.342 1.00 16.42 7 PRO B CA 1
ATOM 860 C C . PRO B 1 7 ? -3.579 14.097 55.165 1.00 15.35 7 PRO B C 1
ATOM 861 O O . PRO B 1 7 ? -2.787 15.037 55.124 1.00 15.14 7 PRO B O 1
ATOM 865 N N . LYS B 1 8 ? -3.195 12.833 55.049 1.00 15.09 8 LYS B N 1
ATOM 866 C CA . LYS B 1 8 ? -1.790 12.496 54.858 1.00 14.33 8 LYS B CA 1
ATOM 867 C C . LYS B 1 8 ? -1.385 12.604 53.387 1.00 15.53 8 LYS B C 1
ATOM 868 O O . LYS B 1 8 ? -0.205 12.730 53.070 1.00 14.92 8 LYS B O 1
ATOM 874 N N . ARG B 1 9 ? -2.370 12.579 52.493 1.00 13.78 9 ARG B N 1
ATOM 875 C CA . ARG B 1 9 ? -2.100 12.627 51.057 1.00 12.08 9 ARG B CA 1
ATOM 876 C C . ARG B 1 9 ? -1.021 13.590 50.562 1.00 12.62 9 ARG B C 1
ATOM 877 O O . ARG B 1 9 ? -0.119 13.178 49.842 1.00 11.63 9 ARG B O 1
ATOM 885 N N . PRO B 1 10 ? -1.093 14.880 50.941 1.00 12.62 10 PRO B N 1
ATOM 886 C CA . PRO B 1 10 ? -0.079 15.838 50.477 1.00 12.67 10 PRO B CA 1
ATOM 887 C C . PRO B 1 10 ? 1.344 15.485 50.895 1.00 12.11 10 PRO B C 1
ATOM 888 O O . PRO B 1 10 ? 2.297 15.725 50.151 1.00 12.13 10 PRO B O 1
ATOM 892 N N . TYR B 1 11 ? 1.485 14.917 52.088 1.00 12.82 11 TYR B N 1
ATOM 893 C CA . TYR B 1 11 ? 2.799 14.536 52.589 1.00 11.59 11 TYR B CA 1
ATOM 894 C C . TYR B 1 11 ? 3.351 13.342 51.822 1.00 11.92 11 TYR B C 1
ATOM 895 O O . TYR B 1 11 ? 4.531 13.315 51.457 1.00 11.32 11 TYR B O 1
ATOM 904 N N . LEU B 1 12 ? 2.499 12.357 51.569 1.00 13.20 12 LEU B N 1
ATOM 905 C CA . LEU B 1 12 ? 2.920 11.177 50.826 1.00 14.79 12 LEU B CA 1
ATOM 906 C C . LEU B 1 12 ? 3.253 11.568 49.391 1.00 13.66 12 LEU B C 1
ATOM 907 O O . LEU B 1 12 ? 4.193 11.039 48.796 1.00 14.28 12 LEU B O 1
ATOM 912 N N . LEU B 1 13 ? 2.481 12.501 48.835 1.00 13.10 13 LEU B N 1
ATOM 913 C CA . LEU B 1 13 ? 2.717 12.955 47.471 1.00 13.36 13 LEU B CA 1
ATOM 914 C C . LEU B 1 13 ? 4.108 13.577 47.373 1.00 12.64 13 LEU B C 1
ATOM 915 O O . LEU B 1 13 ? 4.872 13.260 46.463 1.00 12.15 13 LEU B O 1
ATOM 920 N N . ARG B 1 14 ? 4.444 14.456 48.312 1.00 11.91 14 ARG B N 1
ATOM 921 C CA . ARG B 1 14 ? 5.755 15.092 48.292 1.00 12.58 14 ARG B CA 1
ATOM 922 C C . ARG B 1 14 ? 6.883 14.074 48.473 1.00 13.04 14 ARG B C 1
ATOM 923 O O . ARG B 1 14 ? 7.922 14.156 47.810 1.00 11.80 14 ARG B O 1
ATOM 931 N N . ALA B 1 15 ? 6.672 13.116 49.367 1.00 12.78 15 ALA B N 1
ATOM 932 C CA . ALA B 1 15 ? 7.671 12.086 49.628 1.00 13.48 15 ALA B CA 1
ATOM 933 C C . ALA B 1 15 ? 7.950 11.277 48.366 1.00 12.97 15 ALA B C 1
ATOM 934 O O . ALA B 1 15 ? 9.107 11.051 47.999 1.00 12.84 15 ALA B O 1
ATOM 936 N N . TYR B 1 16 ? 6.890 10.835 47.699 1.00 13.27 16 TYR B N 1
ATOM 937 C CA . TYR B 1 16 ? 7.066 10.059 46.482 1.00 13.82 16 TYR B CA 1
ATOM 938 C C . TYR B 1 16 ? 7.622 10.903 45.349 1.00 12.96 16 TYR B C 1
ATOM 939 O O . TYR B 1 16 ? 8.412 10.417 44.537 1.00 13.20 16 TYR B O 1
ATOM 948 N N . TYR B 1 17 ? 7.219 12.169 45.287 1.00 11.65 17 TYR B N 1
ATOM 949 C CA . TYR B 1 17 ? 7.730 13.044 44.243 1.00 11.05 17 TYR B CA 1
ATOM 950 C C . TYR B 1 17 ? 9.251 13.124 44.371 1.00 11.87 17 TYR B C 1
ATOM 951 O O . TYR B 1 17 ? 9.977 12.932 43.396 1.00 12.22 17 TYR B O 1
ATOM 960 N N . ASP B 1 18 ? 9.737 13.404 45.580 1.00 11.69 18 ASP B N 1
ATOM 961 C CA . ASP B 1 18 ? 11.176 13.512 45.791 1.00 12.13 18 ASP B CA 1
ATOM 962 C C . ASP B 1 18 ? 11.907 12.197 45.538 1.00 11.48 18 ASP B C 1
ATOM 963 O O . ASP B 1 18 ? 12.977 12.185 44.931 1.00 11.82 18 ASP B O 1
ATOM 968 N N . TRP B 1 19 ? 11.335 11.091 46.006 1.00 11.41 19 TRP B N 1
ATOM 969 C CA . TRP B 1 19 ? 11.958 9.787 45.794 1.00 11.47 19 TRP B CA 1
ATOM 970 C C . TRP B 1 19 ? 12.065 9.513 44.293 1.00 12.30 19 TRP B C 1
ATOM 971 O O . TRP B 1 19 ? 13.085 9.026 43.812 1.00 11.27 19 TRP B O 1
ATOM 982 N N . LEU B 1 20 ? 11.008 9.836 43.552 1.00 11.54 20 LEU B N 1
ATOM 983 C CA . LEU B 1 20 ? 11.017 9.614 42.110 1.00 12.26 20 LEU B CA 1
ATOM 984 C C . LEU B 1 20 ? 12.117 10.428 41.442 1.00 12.63 20 LEU B C 1
ATOM 985 O O . LEU B 1 20 ? 12.952 9.890 40.717 1.00 12.93 20 LEU B O 1
ATOM 990 N N . VAL B 1 21 ? 12.127 11.730 41.699 1.00 11.66 21 VAL B N 1
ATOM 991 C CA . VAL B 1 21 ? 13.128 12.601 41.096 1.00 12.19 21 VAL B CA 1
ATOM 992 C C . VAL B 1 21 ? 14.559 12.213 41.462 1.00 12.88 21 VAL B C 1
ATOM 993 O O . VAL B 1 21 ? 15.442 12.219 40.603 1.00 12.65 21 VAL B O 1
ATOM 997 N N . ASP B 1 22 ? 14.785 11.866 42.727 1.00 13.05 22 ASP B N 1
ATOM 998 C CA . ASP B 1 22 ? 16.119 11.495 43.187 1.00 12.84 22 ASP B CA 1
ATOM 999 C C . ASP B 1 22 ? 16.615 10.215 42.542 1.00 12.34 22 ASP B C 1
ATOM 1000 O O . ASP B 1 22 ? 17.818 9.976 42.478 1.00 13.55 22 ASP B O 1
ATOM 1005 N N . ASN B 1 23 ? 15.689 9.388 42.069 1.00 12.99 23 ASN B N 1
ATOM 1006 C CA . ASN B 1 23 ? 16.061 8.137 41.424 1.00 13.77 23 ASN B CA 1
ATOM 1007 C C . ASN B 1 23 ? 16.033 8.236 39.902 1.00 14.24 23 ASN B C 1
ATOM 1008 O O . ASN B 1 23 ? 16.018 7.225 39.196 1.00 14.58 23 ASN B O 1
ATOM 1013 N N . SER B 1 24 ? 16.048 9.472 39.409 1.00 13.62 24 SER B N 1
ATOM 1014 C CA . SER B 1 24 ? 16.052 9.760 37.981 1.00 15.30 24 SER B CA 1
ATOM 1015 C C . SER B 1 24 ? 14.808 9.306 37.231 1.00 15.25 24 SER B C 1
ATOM 1016 O O . SER B 1 24 ? 14.866 9.018 36.034 1.00 17.37 24 SER B O 1
ATOM 1019 N N . PHE B 1 25 ? 13.686 9.241 37.936 1.00 14.39 25 PHE B N 1
ATOM 1020 C CA . PHE B 1 25 ? 12.419 8.863 37.322 1.00 14.11 25 PHE B CA 1
ATOM 1021 C C . PHE B 1 25 ? 11.644 10.136 37.005 1.00 15.54 25 PHE B C 1
ATOM 1022 O O . PHE B 1 25 ? 11.894 11.188 37.602 1.00 15.78 25 PHE B O 1
ATOM 1030 N N . THR B 1 26 ? 10.713 10.038 36.063 1.00 13.55 26 THR B N 1
ATOM 1031 C CA . THR B 1 26 ? 9.883 11.173 35.671 1.00 14.45 26 THR B CA 1
ATOM 1032 C C . THR B 1 26 ? 8.545 11.040 36.399 1.00 14.91 26 THR B C 1
ATOM 1033 O O . THR B 1 26 ? 7.777 10.111 36.148 1.00 14.40 26 THR B O 1
ATOM 1037 N N . PRO B 1 27 ? 8.247 11.969 37.321 1.00 14.24 27 PRO B N 1
ATOM 1038 C CA . PRO B 1 27 ? 6.989 11.909 38.070 1.00 14.43 27 PRO B CA 1
ATOM 1039 C C . PRO B 1 27 ? 5.744 12.206 37.247 1.00 14.66 27 PRO B C 1
ATOM 1040 O O . PRO B 1 27 ? 5.624 13.276 36.655 1.00 15.96 27 PRO B O 1
ATOM 1044 N N . TYR B 1 28 ? 4.824 11.247 37.217 1.00 13.40 28 TYR B N 1
ATOM 1045 C CA . TYR B 1 28 ? 3.559 11.401 36.502 1.00 14.82 28 TYR B CA 1
ATOM 1046 C C . TYR B 1 28 ? 2.429 11.431 37.528 1.00 15.55 28 TYR B C 1
ATOM 1047 O O . TYR B 1 28 ? 2.323 10.539 38.375 1.00 16.53 28 TYR B O 1
ATOM 1056 N N . LEU B 1 29 ? 1.597 12.467 37.456 1.00 13.54 29 LEU B N 1
ATOM 1057 C CA . LEU B 1 29 ? 0.476 12.624 38.374 1.00 14.49 29 LEU B CA 1
ATOM 1058 C C . LEU B 1 29 ? -0.838 12.295 37.680 1.00 14.56 29 LEU B C 1
ATOM 1059 O O . LEU B 1 29 ? -1.120 12.819 36.603 1.00 16.09 29 LEU B O 1
ATOM 1064 N N . VAL B 1 30 ? -1.629 11.417 38.289 1.00 15.52 30 VAL B N 1
ATOM 1065 C CA . VAL B 1 30 ? -2.931 11.058 37.735 1.00 15.54 30 VAL B CA 1
ATOM 1066 C C . VAL B 1 30 ? -3.946 11.937 38.449 1.00 15.65 30 VAL B C 1
ATOM 1067 O O . VAL B 1 30 ? -4.016 11.947 39.680 1.00 14.99 30 VAL B O 1
ATOM 1071 N N . VAL B 1 31 ? -4.734 12.671 37.671 1.00 14.88 31 VAL B N 1
ATOM 1072 C CA . VAL B 1 31 ? -5.716 13.591 38.229 1.00 16.10 31 VAL B CA 1
ATOM 1073 C C . VAL B 1 31 ? -7.163 13.309 37.838 1.00 15.83 31 VAL B C 1
ATOM 1074 O O . VAL B 1 31 ? -7.449 12.959 36.693 1.00 16.43 31 VAL B O 1
ATOM 1078 N N . ASP B 1 32 ? -8.067 13.461 38.802 1.00 15.49 32 ASP B N 1
ATOM 1079 C CA . ASP B 1 32 ? -9.492 13.292 38.548 1.00 16.79 32 ASP B CA 1
ATOM 1080 C C . ASP B 1 32 ? -9.938 14.653 38.024 1.00 16.11 32 ASP B C 1
ATOM 1081 O O . ASP B 1 32 ? -10.174 15.579 38.798 1.00 15.79 32 ASP B O 1
ATOM 1086 N N . ALA B 1 33 ? -10.035 14.766 36.703 1.00 16.99 33 ALA B N 1
ATOM 1087 C CA . ALA B 1 33 ? -10.419 16.014 36.053 1.00 18.04 33 ALA B CA 1
ATOM 1088 C C . ALA B 1 33 ? -11.836 16.491 36.367 1.00 20.08 33 ALA B C 1
ATOM 1089 O O . ALA B 1 33 ? -12.174 17.645 36.099 1.00 19.31 33 ALA B O 1
ATOM 1091 N N . THR B 1 34 ? -12.662 15.618 36.939 1.00 19.93 34 THR B N 1
ATOM 1092 C CA . THR B 1 34 ? -14.038 15.987 37.265 1.00 20.66 34 THR B CA 1
ATOM 1093 C C . THR B 1 34 ? -14.179 16.579 38.662 1.00 20.57 34 THR B C 1
ATOM 1094 O O . THR B 1 34 ? -15.256 17.042 39.042 1.00 21.10 34 THR B O 1
ATOM 1098 N N . TYR B 1 35 ? -13.090 16.570 39.425 1.00 19.79 35 TYR B N 1
ATOM 1099 C CA . TYR B 1 35 ? -13.103 17.096 40.786 1.00 19.13 35 TYR B CA 1
ATOM 1100 C C . TYR B 1 35 ? -13.313 18.608 40.803 1.00 19.25 35 TYR B C 1
ATOM 1101 O O . TYR B 1 35 ? -12.799 19.326 39.948 1.00 18.96 35 TYR B O 1
ATOM 1110 N N . LEU B 1 36 ? -14.061 19.084 41.792 1.00 19.70 36 LEU B N 1
ATOM 1111 C CA . LEU B 1 36 ? -14.352 20.507 41.930 1.00 21.00 36 LEU B CA 1
ATOM 1112 C C . LEU B 1 36 ? -13.098 21.361 42.092 1.00 19.75 36 LEU B C 1
ATOM 1113 O O . LEU B 1 36 ? -12.243 21.066 42.925 1.00 20.26 36 LEU B O 1
ATOM 1118 N N . GLY B 1 37 ? -12.992 22.417 41.290 1.00 18.92 37 GLY B N 1
ATOM 1119 C CA . GLY B 1 37 ? -11.850 23.309 41.389 1.00 17.52 37 GLY B CA 1
ATOM 1120 C C . GLY B 1 37 ? -10.686 23.031 40.459 1.00 16.09 37 GLY B C 1
ATOM 1121 O O . GLY B 1 37 ? -9.757 23.835 40.367 1.00 17.18 37 GLY B O 1
ATOM 1122 N N . VAL B 1 38 ? -10.719 21.898 39.770 1.00 15.28 38 VAL B N 1
ATOM 1123 C CA . VAL B 1 38 ? -9.643 21.551 38.854 1.00 15.33 38 VAL B CA 1
ATOM 1124 C C . VAL B 1 38 ? -9.582 22.483 37.649 1.00 15.61 38 VAL B C 1
ATOM 1125 O O . VAL B 1 38 ? -10.609 22.785 37.034 1.00 15.92 38 VAL B O 1
ATOM 1129 N N . ASN B 1 39 ? -8.383 22.957 37.325 1.00 13.40 39 ASN B N 1
ATOM 1130 C CA . ASN B 1 39 ? -8.211 23.797 36.151 1.00 13.83 39 ASN B CA 1
ATOM 1131 C C . ASN B 1 39 ? -7.068 23.248 35.304 1.00 14.13 39 ASN B C 1
ATOM 1132 O O . ASN B 1 39 ? -5.894 23.409 35.640 1.00 13.90 39 ASN B O 1
ATOM 1137 N N . VAL B 1 40 ? -7.427 22.562 34.224 1.00 13.52 40 VAL B N 1
ATOM 1138 C CA . VAL B 1 40 ? -6.461 21.998 33.287 1.00 14.30 40 VAL B CA 1
ATOM 1139 C C . VAL B 1 40 ? -7.076 22.135 31.901 1.00 14.38 40 VAL B 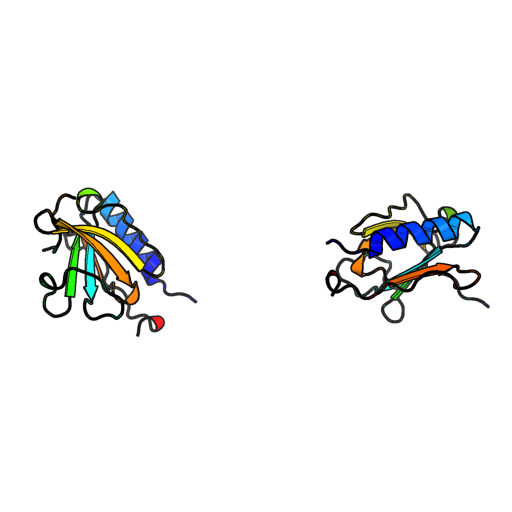C 1
ATOM 1140 O O . VAL B 1 40 ? -8.284 22.333 31.777 1.00 16.62 40 VAL B O 1
ATOM 1144 N N . PRO B 1 41 ? -6.253 22.061 30.845 1.00 16.70 41 PRO B N 1
ATOM 1145 C CA . PRO B 1 41 ? -6.777 22.173 29.476 1.00 16.51 41 PRO B CA 1
ATOM 1146 C C . PRO B 1 41 ? -7.716 20.985 29.237 1.00 17.05 41 PRO B C 1
ATOM 1147 O O . PRO B 1 41 ? -7.264 19.844 29.132 1.00 17.80 41 PRO B O 1
ATOM 1151 N N . VAL B 1 42 ? -9.013 21.258 29.137 1.00 17.80 42 VAL B N 1
ATOM 1152 C CA . VAL B 1 42 ? -10.016 20.207 28.975 1.00 18.17 42 VAL B CA 1
ATOM 1153 C C . VAL B 1 42 ? -9.865 19.261 27.789 1.00 18.75 42 VAL B C 1
ATOM 1154 O O . VAL B 1 42 ? -10.293 18.108 27.860 1.00 18.79 42 VAL B O 1
ATOM 1158 N N . GLU B 1 43 ? -9.260 19.738 26.708 1.00 19.85 43 GLU B N 1
ATOM 1159 C CA . GLU B 1 43 ? -9.071 18.913 25.520 1.00 23.69 43 GLU B CA 1
ATOM 1160 C C . GLU B 1 43 ? -8.185 17.701 25.798 1.00 23.02 43 GLU B C 1
ATOM 1161 O O . GLU B 1 43 ? -8.242 16.704 25.076 1.00 22.63 43 GLU B O 1
ATOM 1167 N N . TYR B 1 44 ? -7.374 17.783 26.850 1.00 21.00 44 TYR B N 1
ATOM 1168 C CA . TYR B 1 44 ? -6.476 16.687 27.187 1.00 20.77 44 TYR B CA 1
ATOM 1169 C C . TYR B 1 44 ? -7.048 15.697 28.189 1.00 20.38 44 TYR B C 1
ATOM 1170 O O . TYR B 1 44 ? -6.392 14.718 28.543 1.00 22.14 44 TYR B O 1
ATOM 1179 N N . VAL B 1 45 ? -8.271 15.946 28.641 1.00 20.03 45 VAL B N 1
ATOM 1180 C CA . VAL B 1 45 ? -8.921 15.053 29.591 1.00 20.56 45 VAL B CA 1
ATOM 1181 C C . VAL B 1 45 ? -9.522 13.855 28.857 1.00 23.40 45 VAL B C 1
ATOM 1182 O O . VAL B 1 45 ? -10.166 14.009 27.816 1.00 23.69 45 VAL B O 1
ATOM 1186 N N . LYS B 1 46 ? -9.299 12.663 29.400 1.00 25.02 46 LYS B N 1
ATOM 1187 C CA . LYS B 1 46 ? -9.822 11.438 28.806 1.00 27.86 46 LYS B CA 1
ATOM 1188 C C . LYS B 1 46 ? -10.443 10.561 29.885 1.00 27.72 46 LYS B C 1
ATOM 1189 O O . LYS B 1 46 ? -9.785 10.194 30.858 1.00 26.09 46 LYS B O 1
ATOM 1195 N N . ASP B 1 47 ? -11.717 10.227 29.705 1.00 28.06 47 ASP B N 1
ATOM 1196 C CA . ASP B 1 47 ? -12.430 9.394 30.661 1.00 28.81 47 ASP B CA 1
ATOM 1197 C C . ASP B 1 47 ? -12.381 9.977 32.068 1.00 26.54 47 ASP B C 1
ATOM 1198 O O . ASP B 1 47 ? -12.169 9.256 33.045 1.00 26.00 47 ASP B O 1
ATOM 1203 N N . GLY B 1 48 ? -12.565 11.291 32.155 1.00 24.23 48 GLY B N 1
ATOM 1204 C CA . GLY B 1 48 ? -12.571 11.969 33.439 1.00 23.32 48 GLY B CA 1
ATOM 1205 C C . GLY B 1 48 ? -11.233 12.117 34.137 1.00 21.98 48 GLY B C 1
ATOM 1206 O O . GLY B 1 48 ? -11.190 12.530 35.295 1.00 23.89 48 GLY B O 1
ATOM 1207 N N . GLN B 1 49 ? -10.143 11.794 33.450 1.00 20.98 49 GLN B N 1
ATOM 1208 C CA . GLN B 1 49 ? -8.818 11.904 34.053 1.00 20.99 49 GLN B CA 1
ATOM 1209 C C . GLN B 1 49 ? -7.797 12.559 33.134 1.00 19.21 49 GLN B C 1
ATOM 1210 O O . GLN B 1 49 ? -8.010 12.692 31.931 1.00 19.48 49 GLN B O 1
ATOM 1216 N N . ILE B 1 50 ? -6.684 12.977 33.722 1.00 17.02 50 ILE B N 1
ATOM 1217 C CA . ILE B 1 50 ? -5.602 13.573 32.962 1.00 16.24 50 ILE B CA 1
ATOM 1218 C C . ILE B 1 50 ? -4.309 13.197 33.677 1.00 15.11 50 ILE B C 1
ATOM 1219 O O . ILE B 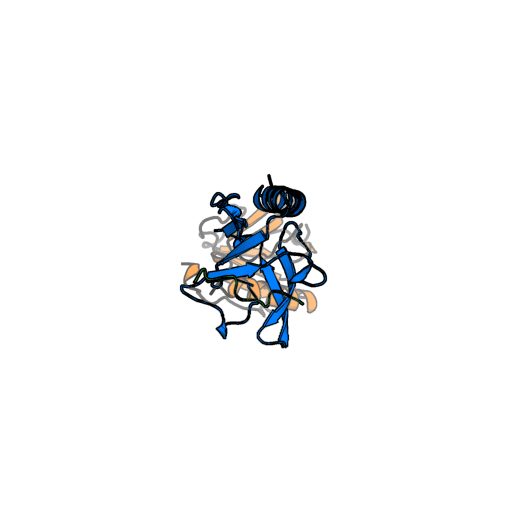1 50 ? -4.266 13.153 34.904 1.00 16.44 50 ILE B O 1
ATOM 1224 N N . VAL B 1 51 ? -3.278 12.888 32.901 1.00 16.24 51 VAL B N 1
ATOM 1225 C CA . VAL B 1 51 ? -1.979 12.516 33.449 1.00 16.11 51 VAL B CA 1
ATOM 1226 C C . VAL B 1 51 ? -1.027 13.664 33.152 1.00 16.32 51 VAL B C 1
ATOM 1227 O O . VAL B 1 51 ? -0.949 14.138 32.015 1.00 16.02 51 VAL B O 1
ATOM 1231 N N . LEU B 1 52 ? -0.302 14.106 34.175 1.00 14.82 52 LEU B N 1
ATOM 1232 C CA . LEU B 1 52 ? 0.608 15.232 34.027 1.00 14.45 52 LEU B CA 1
ATOM 1233 C C . LEU B 1 52 ? 2.046 14.933 34.430 1.00 13.76 52 LEU B C 1
ATOM 1234 O O . LEU B 1 52 ? 2.302 14.343 35.480 1.00 14.80 52 LEU B O 1
ATOM 1239 N N . ASN B 1 53 ? 2.974 15.356 33.579 1.00 12.70 53 ASN B N 1
ATOM 1240 C CA . ASN B 1 53 ? 4.405 15.186 33.801 1.00 12.87 53 ASN B CA 1
ATOM 1241 C C . ASN B 1 53 ? 4.808 16.321 34.741 1.00 13.18 53 ASN B C 1
ATOM 1242 O O . ASN B 1 53 ? 4.798 17.485 34.338 1.00 12.78 53 ASN B O 1
ATOM 1247 N N . LEU B 1 54 ? 5.161 15.984 35.980 1.00 12.85 54 LEU B N 1
ATOM 1248 C CA . LEU B 1 54 ? 5.536 16.992 36.974 1.00 12.53 54 LEU B CA 1
ATOM 1249 C C . LEU B 1 54 ? 7.036 17.207 37.160 1.00 12.56 54 LEU B C 1
ATOM 1250 O O . LEU B 1 54 ? 7.455 17.824 38.143 1.00 13.35 54 LEU B O 1
ATOM 1255 N N . SER B 1 55 ? 7.845 16.706 36.234 1.00 12.33 55 SER B N 1
ATOM 1256 C CA . SER B 1 55 ? 9.291 16.875 36.337 1.00 13.24 55 SER B CA 1
ATOM 1257 C C . SER B 1 55 ? 9.624 18.352 36.212 1.00 14.17 55 SER B C 1
ATOM 1258 O O . SER B 1 55 ? 8.834 19.126 35.672 1.00 14.98 55 SER B O 1
ATOM 1261 N N . ALA B 1 56 ? 10.788 18.751 36.712 1.00 15.69 56 ALA B N 1
ATOM 1262 C CA . ALA B 1 56 ? 11.190 20.147 36.615 1.00 16.54 56 ALA B CA 1
ATOM 1263 C C . ALA B 1 56 ? 11.345 20.539 35.142 1.00 18.03 56 ALA B C 1
ATOM 1264 O O . ALA B 1 56 ? 11.058 21.671 34.757 1.00 18.39 56 ALA B O 1
ATOM 1266 N N . SER B 1 57 ? 11.785 19.597 34.314 1.00 17.42 57 SER B N 1
ATOM 1267 C CA . SER B 1 57 ? 11.978 19.890 32.902 1.00 18.65 57 SER B CA 1
ATOM 1268 C C . SER B 1 57 ? 10.676 20.173 32.160 1.00 16.84 57 SER B C 1
ATOM 1269 O O . SER B 1 57 ? 10.662 20.958 31.217 1.00 17.26 57 SER B O 1
ATOM 1272 N N . ALA B 1 58 ? 9.585 19.552 32.600 1.00 15.28 58 ALA B N 1
ATOM 1273 C CA . ALA B 1 58 ? 8.288 19.721 31.947 1.00 14.15 58 ALA B CA 1
ATOM 1274 C C . ALA B 1 58 ? 7.363 20.731 32.616 1.00 13.48 58 ALA B C 1
ATOM 1275 O O . ALA B 1 58 ? 6.216 20.912 32.188 1.00 14.31 58 ALA B O 1
ATOM 1277 N N . THR B 1 59 ? 7.845 21.391 33.662 1.00 12.81 59 THR B N 1
ATOM 1278 C CA . THR B 1 59 ? 7.012 22.353 34.373 1.00 12.18 59 THR B CA 1
ATOM 1279 C C . THR B 1 59 ? 7.777 23.603 34.765 1.00 11.75 59 THR B C 1
ATOM 1280 O O . THR B 1 59 ? 8.993 23.689 34.600 1.00 11.59 59 THR B O 1
ATOM 1284 N N . GLY B 1 60 ? 7.032 24.572 35.280 1.00 11.51 60 GLY B N 1
ATOM 1285 C CA . GLY B 1 60 ? 7.622 25.808 35.749 1.00 11.23 60 GLY B CA 1
ATOM 1286 C C . GLY B 1 60 ? 6.936 26.199 37.045 1.00 11.76 60 GLY B C 1
ATOM 1287 O O . GLY B 1 60 ? 5.713 26.100 37.155 1.00 11.83 60 GLY B O 1
ATOM 1288 N N . ASN B 1 61 ? 7.720 26.606 38.040 1.00 11.94 61 ASN B N 1
ATOM 1289 C CA . ASN B 1 61 ? 7.182 27.045 39.329 1.00 12.41 61 ASN B CA 1
ATOM 1290 C C . ASN B 1 61 ? 6.275 26.037 40.043 1.00 11.12 61 ASN B C 1
ATOM 1291 O O . ASN B 1 61 ? 5.265 26.412 40.649 1.00 11.48 61 ASN B O 1
ATOM 1296 N N . LEU B 1 62 ? 6.637 24.761 39.993 1.00 10.90 62 LEU B N 1
ATOM 1297 C CA . LEU B 1 62 ? 5.825 23.738 40.642 1.00 11.09 62 LEU B CA 1
ATOM 1298 C C . LEU B 1 62 ? 5.670 23.947 42.149 1.00 10.22 62 LEU B C 1
ATOM 1299 O O . LEU B 1 62 ? 6.655 24.130 42.873 1.00 11.40 62 LEU B O 1
ATOM 1304 N N . GLN B 1 63 ? 4.421 23.916 42.607 1.00 10.37 63 GLN B N 1
ATOM 1305 C CA . GLN B 1 63 ? 4.093 24.059 44.024 1.00 10.78 63 GLN B CA 1
ATOM 1306 C C . GLN B 1 63 ? 3.347 22.811 44.483 1.00 10.64 63 GLN B C 1
ATOM 1307 O O . GLN B 1 63 ? 2.317 22.457 43.903 1.00 12.51 63 GLN B O 1
ATOM 1313 N N . LEU B 1 64 ? 3.871 22.142 45.506 1.00 10.38 64 LEU B N 1
ATOM 1314 C CA . LEU B 1 64 ? 3.219 20.967 46.072 1.00 10.94 64 LEU B CA 1
ATOM 1315 C C . LEU B 1 64 ? 2.859 21.355 47.500 1.00 11.45 64 LEU B C 1
ATOM 1316 O O . LEU B 1 64 ? 3.655 21.176 48.422 1.00 11.93 64 LEU B O 1
ATOM 1321 N N . THR B 1 65 ? 1.667 21.922 47.676 1.00 10.71 65 THR B N 1
ATOM 1322 C CA . THR B 1 65 ? 1.225 22.352 48.997 1.00 11.68 65 THR B CA 1
ATOM 1323 C C . THR B 1 65 ? 0.219 21.359 49.554 1.00 11.76 65 THR B C 1
ATOM 1324 O O . THR B 1 65 ? -0.135 20.389 48.887 1.00 13.49 65 THR B O 1
ATOM 1328 N N . ASN B 1 66 ? -0.244 21.596 50.776 1.00 12.38 66 ASN B N 1
ATOM 1329 C CA . ASN B 1 66 ? -1.199 20.678 51.386 1.00 12.60 66 ASN B CA 1
ATOM 1330 C C . ASN B 1 66 ? -2.564 20.630 50.708 1.00 13.45 66 ASN B C 1
ATOM 1331 O O . ASN B 1 66 ? -3.162 19.560 50.593 1.00 13.85 66 ASN B O 1
ATOM 1336 N N . ASP B 1 67 ? -3.051 21.774 50.241 1.00 12.84 67 ASP B N 1
ATOM 1337 C CA . ASP B 1 67 ? -4.369 21.817 49.622 1.00 13.00 67 ASP B CA 1
ATOM 1338 C C . ASP B 1 67 ? -4.405 21.830 48.102 1.00 12.18 67 ASP B C 1
ATOM 1339 O O . ASP B 1 67 ? -5.474 21.668 47.512 1.00 13.08 67 ASP B O 1
ATOM 1344 N N . PHE B 1 68 ? -3.259 22.016 47.458 1.00 12.26 68 PHE B N 1
ATOM 1345 C CA . PHE B 1 68 ? -3.253 22.062 46.003 1.00 12.29 68 PHE B CA 1
ATOM 1346 C C . PHE B 1 68 ? -1.877 21.927 45.378 1.00 12.43 68 PHE B C 1
ATOM 1347 O O . PHE B 1 68 ? -0.847 22.074 46.038 1.00 13.28 68 PHE B O 1
ATOM 1355 N N . ILE B 1 69 ? -1.894 21.646 44.084 1.00 12.80 69 ILE B N 1
ATOM 1356 C CA . ILE B 1 69 ? -0.699 21.531 43.266 1.00 12.88 69 ILE B CA 1
ATOM 1357 C C . ILE B 1 69 ? -0.930 22.586 42.194 1.00 12.98 69 ILE B C 1
ATOM 1358 O O . ILE B 1 69 ? -1.988 22.612 41.569 1.00 13.68 69 ILE B O 1
ATOM 1363 N N . GLN B 1 70 ? 0.039 23.469 42.002 1.00 10.45 70 GLN B N 1
ATOM 1364 C CA . GLN B 1 70 ? -0.083 24.517 40.997 1.00 10.80 70 GLN B CA 1
ATOM 1365 C C . GLN B 1 70 ? 1.241 24.625 40.258 1.00 10.24 70 GLN B C 1
ATOM 1366 O O . GLN B 1 70 ? 2.311 24.554 40.871 1.00 10.35 70 GLN B O 1
ATOM 1372 N N . PHE B 1 71 ? 1.172 24.778 38.939 1.00 10.47 71 PHE B N 1
ATOM 1373 C CA . PHE B 1 71 ? 2.381 24.880 38.131 1.00 10.64 71 PHE B CA 1
ATOM 1374 C C . PHE B 1 71 ? 2.060 25.293 36.702 1.00 11.35 71 PHE B C 1
ATOM 1375 O O . PHE B 1 71 ? 0.906 25.263 36.275 1.00 12.46 71 PHE B O 1
ATOM 1383 N N . ASN B 1 72 ? 3.095 25.689 35.974 1.00 12.35 72 ASN B N 1
ATOM 1384 C CA . ASN B 1 72 ? 2.939 26.054 34.576 1.00 12.50 72 ASN B CA 1
ATOM 1385 C C . ASN B 1 72 ? 3.441 24.875 33.754 1.00 13.58 72 ASN B C 1
ATOM 1386 O O . ASN B 1 72 ? 4.385 24.186 34.151 1.00 13.71 72 ASN B O 1
ATOM 1391 N N . ALA B 1 73 ? 2.798 24.635 32.617 1.00 12.71 73 ALA B N 1
ATOM 1392 C CA . ALA B 1 73 ? 3.185 23.550 31.725 1.00 13.17 73 ALA B CA 1
ATOM 1393 C C . ALA B 1 73 ? 2.818 23.977 30.314 1.00 14.50 73 ALA B C 1
ATOM 1394 O O . ALA B 1 73 ? 1.996 24.866 30.137 1.00 15.30 73 ALA B O 1
ATOM 1396 N N . ARG B 1 74 ? 3.438 23.362 29.313 1.00 14.44 74 ARG B N 1
ATOM 1397 C CA . ARG B 1 74 ? 3.127 23.713 27.936 1.00 14.55 74 ARG B CA 1
ATOM 1398 C C . ARG B 1 74 ? 2.376 22.608 27.223 1.00 14.47 74 ARG B C 1
ATOM 1399 O O . ARG B 1 74 ? 2.560 21.426 27.510 1.00 14.32 74 ARG B O 1
ATOM 1407 N N . PHE B 1 75 ? 1.517 23.016 26.296 1.00 14.51 75 PHE B N 1
ATOM 1408 C CA . PHE B 1 75 ? 0.720 22.095 25.504 1.00 15.01 75 PHE B CA 1
ATOM 1409 C C . PHE B 1 75 ? 0.855 22.572 24.064 1.00 16.08 75 PHE B C 1
ATOM 1410 O O . PHE B 1 75 ? 0.281 23.591 23.677 1.00 15.69 75 PHE B O 1
ATOM 1418 N N . LYS B 1 76 ? 1.635 21.833 23.280 1.00 18.24 76 LYS B N 1
ATOM 1419 C CA . LYS B 1 76 ? 1.894 22.203 21.895 1.00 19.65 76 LYS B CA 1
ATOM 1420 C C . LYS B 1 76 ? 2.523 23.595 21.886 1.00 19.32 76 LYS B C 1
ATOM 1421 O O . LYS B 1 76 ? 2.199 24.447 21.054 1.00 19.67 76 LYS B O 1
ATOM 1427 N N . GLY B 1 77 ? 3.425 23.816 22.839 1.00 17.89 77 GLY B N 1
ATOM 1428 C CA . GLY B 1 77 ? 4.118 25.087 22.937 1.00 18.02 77 GLY B CA 1
ATOM 1429 C C . GLY B 1 77 ? 3.420 26.197 23.701 1.00 16.58 77 GLY B C 1
ATOM 1430 O O . GLY B 1 77 ? 4.046 27.203 24.027 1.00 19.90 77 GLY B O 1
ATOM 1431 N N . VAL B 1 78 ? 2.132 26.032 23.990 1.00 16.18 78 VAL B N 1
ATOM 1432 C CA . VAL B 1 78 ? 1.379 27.054 24.712 1.00 16.70 78 VAL B CA 1
ATOM 1433 C C . VAL B 1 78 ? 1.383 26.811 26.220 1.00 17.34 78 VAL B C 1
ATOM 1434 O O . VAL B 1 78 ? 0.928 25.769 26.689 1.00 16.28 78 VAL B O 1
ATOM 1438 N N . SER B 1 79 ? 1.888 27.781 26.980 1.00 16.86 79 SER B N 1
ATOM 1439 C CA . SER B 1 79 ? 1.933 27.645 28.431 1.00 17.08 79 SER B CA 1
ATOM 1440 C C . SER B 1 79 ? 0.576 27.946 29.066 1.00 16.56 79 SER B C 1
ATOM 1441 O O . SER B 1 79 ? -0.103 28.899 28.686 1.00 15.97 79 SER B O 1
ATOM 1444 N N . ARG B 1 80 ? 0.189 27.104 30.021 1.00 15.53 80 ARG B N 1
ATOM 1445 C CA . ARG B 1 80 ? -1.061 27.237 30.770 1.00 15.44 80 ARG B CA 1
ATOM 1446 C C . ARG B 1 80 ? -0.693 26.998 32.229 1.00 15.24 80 ARG B C 1
ATOM 1447 O O . ARG B 1 80 ? 0.173 26.174 32.522 1.00 15.78 80 ARG B O 1
ATOM 1455 N N . GLU B 1 81 ? -1.332 27.718 33.141 1.00 12.69 81 GLU B N 1
ATOM 1456 C CA . GLU B 1 81 ? -1.068 27.498 34.552 1.00 13.14 81 GLU B CA 1
ATOM 1457 C C . GLU B 1 81 ? -2.156 26.547 35.031 1.00 13.56 81 GLU B C 1
ATOM 1458 O O . GLU B 1 81 ? -3.349 26.812 34.860 1.00 15.28 81 GLU B O 1
ATOM 1464 N N . LEU B 1 82 ? -1.745 25.419 35.600 1.00 12.35 82 LEU B N 1
ATOM 1465 C CA . LEU B 1 82 ? -2.698 24.427 36.081 1.00 12.58 82 LEU B CA 1
ATOM 1466 C C . LEU B 1 82 ? -2.877 24.502 37.590 1.00 12.60 82 LEU B C 1
ATOM 1467 O O . LEU B 1 82 ? -1.928 24.779 38.327 1.00 13.06 82 LEU B O 1
ATOM 1472 N N . TYR B 1 83 ? -4.099 24.247 38.044 1.00 10.99 83 TYR B N 1
ATOM 1473 C CA . TYR B 1 83 ? -4.415 24.261 39.468 1.00 12.10 83 TYR B CA 1
ATOM 1474 C C . TYR B 1 83 ? -5.140 22.964 39.783 1.00 12.96 83 TYR B C 1
ATOM 1475 O O . TYR B 1 83 ? -6.201 22.691 39.220 1.00 12.92 83 TYR B O 1
ATOM 1484 N N . ILE B 1 84 ? -4.574 22.175 40.689 1.00 12.14 84 ILE B N 1
ATOM 1485 C CA . ILE B 1 84 ? -5.156 20.888 41.045 1.00 13.75 84 ILE B CA 1
ATOM 1486 C C . ILE B 1 84 ? -5.419 20.737 42.540 1.00 13.64 84 ILE B C 1
ATOM 1487 O O . ILE B 1 84 ? -4.484 20.639 43.334 1.00 12.87 84 ILE B O 1
ATOM 1492 N N . PRO B 1 85 ? -6.697 20.735 42.948 1.00 13.52 85 PRO B N 1
ATOM 1493 C CA . PRO B 1 85 ? -6.999 20.577 44.374 1.00 13.09 85 PRO B CA 1
ATOM 1494 C C . PRO B 1 85 ? -6.435 19.219 44.802 1.00 12.62 85 PRO B C 1
ATOM 1495 O O . PRO B 1 85 ? -6.486 18.259 44.032 1.00 13.13 85 PRO B O 1
ATOM 1499 N N . MET B 1 86 ? -5.905 19.131 46.018 1.00 12.75 86 MET B N 1
ATOM 1500 C CA . MET B 1 86 ? -5.316 17.880 46.488 1.00 12.90 86 MET B CA 1
ATOM 1501 C C . MET B 1 86 ? -6.291 16.701 46.420 1.00 13.08 86 MET B C 1
ATOM 1502 O O . MET B 1 86 ? -5.884 15.563 46.181 1.00 13.78 86 MET B O 1
ATOM 1507 N N . GLY B 1 87 ? -7.576 16.973 46.613 1.00 13.81 87 GLY B N 1
ATOM 1508 C CA . GLY B 1 87 ? -8.559 15.904 46.549 1.00 14.56 87 GLY B CA 1
ATOM 1509 C C . GLY B 1 87 ? -8.633 15.246 45.182 1.00 15.30 87 GLY B C 1
ATOM 1510 O O . GLY B 1 87 ? -9.087 14.105 45.058 1.00 16.33 87 GLY B O 1
ATOM 1511 N N . ALA B 1 88 ? -8.182 15.965 44.155 1.00 14.27 88 ALA B N 1
ATOM 1512 C CA . ALA B 1 88 ? -8.198 15.468 42.781 1.00 13.94 88 ALA B CA 1
ATOM 1513 C C . ALA B 1 88 ? -6.965 14.650 42.397 1.00 14.66 88 ALA B C 1
ATOM 1514 O O . ALA B 1 88 ? -6.943 14.019 41.336 1.00 15.16 88 ALA B O 1
ATOM 1516 N N . ALA B 1 89 ? -5.936 14.669 43.241 1.00 13.78 89 ALA B N 1
ATOM 1517 C CA . ALA B 1 89 ? -4.717 13.912 42.964 1.00 14.72 89 ALA B CA 1
ATOM 1518 C C . ALA B 1 89 ? -4.952 12.467 43.386 1.00 14.62 89 ALA B C 1
ATOM 1519 O O . ALA B 1 89 ? -5.081 12.171 44.574 1.00 17.22 89 ALA B O 1
ATOM 1521 N N . LEU B 1 90 ? -4.995 11.571 42.403 1.00 14.82 90 LEU B N 1
ATOM 1522 C CA . LEU B 1 90 ? -5.264 10.159 42.658 1.00 16.10 90 LEU B CA 1
ATOM 1523 C C . LEU B 1 90 ? -4.036 9.282 42.836 1.00 16.02 90 LEU B C 1
ATOM 1524 O O . LEU B 1 90 ? -4.061 8.323 43.608 1.00 18.11 90 LEU B O 1
ATOM 1529 N N . ALA B 1 91 ? -2.965 9.599 42.118 1.00 16.78 91 ALA B N 1
ATOM 1530 C CA . ALA B 1 91 ? -1.754 8.804 42.214 1.00 15.81 91 ALA B CA 1
ATOM 1531 C C . ALA B 1 91 ? -0.565 9.492 41.571 1.00 16.18 91 ALA B C 1
ATOM 1532 O O . ALA B 1 91 ? -0.715 10.418 40.776 1.00 16.37 91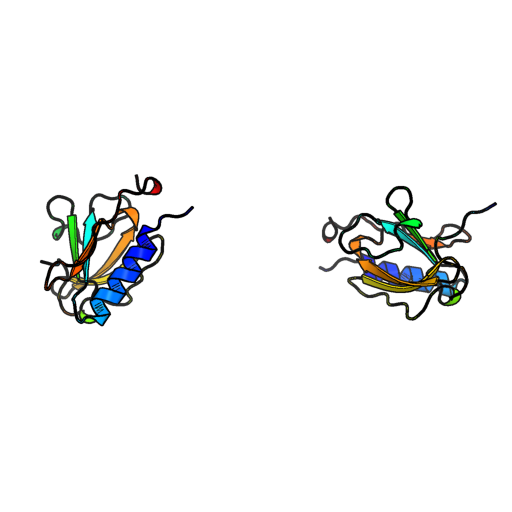 ALA B O 1
ATOM 1534 N N . ILE B 1 92 ? 0.626 9.036 41.933 1.00 15.66 92 ILE B N 1
ATOM 1535 C CA . ILE B 1 92 ? 1.841 9.574 41.356 1.00 15.31 92 ILE B CA 1
ATOM 1536 C C . ILE B 1 92 ? 2.756 8.378 41.142 1.00 16.68 92 ILE B C 1
ATOM 1537 O O . ILE B 1 92 ? 2.885 7.522 42.018 1.00 17.32 92 ILE B O 1
ATOM 1542 N N . TYR B 1 93 ? 3.369 8.300 39.968 1.00 15.58 93 TYR B N 1
ATOM 1543 C CA . TYR B 1 93 ? 4.234 7.169 39.663 1.00 17.35 93 TYR B CA 1
ATOM 1544 C C . TYR B 1 93 ? 5.333 7.519 38.674 1.00 16.92 93 TYR B C 1
ATOM 1545 O O . TYR B 1 93 ? 5.331 8.593 38.070 1.00 17.25 93 TYR B O 1
ATOM 1554 N N . ALA B 1 94 ? 6.275 6.600 38.504 1.00 16.16 94 ALA B N 1
ATOM 1555 C CA . ALA B 1 94 ? 7.375 6.816 37.578 1.00 16.52 94 ALA B CA 1
ATOM 1556 C C . ALA B 1 94 ? 6.947 6.434 36.170 1.00 17.94 94 ALA B C 1
ATOM 1557 O O . ALA B 1 94 ? 6.407 5.348 35.945 1.00 17.88 94 ALA B O 1
ATOM 1559 N N . ARG B 1 95 ? 7.181 7.330 35.220 1.00 18.59 95 ARG B N 1
ATOM 1560 C CA . ARG B 1 95 ? 6.823 7.056 33.839 1.00 20.05 95 ARG B CA 1
ATOM 1561 C C . ARG B 1 95 ? 7.602 5.834 33.361 1.00 20.71 95 ARG B C 1
ATOM 1562 O O . ARG B 1 95 ? 7.077 4.992 32.629 1.00 20.26 95 ARG B O 1
ATOM 1570 N N . GLU B 1 96 ? 8.848 5.739 33.814 1.00 18.70 96 GLU B N 1
ATOM 1571 C CA . GLU B 1 96 ? 9.750 4.660 33.431 1.00 20.45 96 GLU B CA 1
ATOM 1572 C C . GLU B 1 96 ? 9.363 3.244 33.851 1.00 21.11 96 GLU B C 1
ATOM 1573 O O . GLU B 1 96 ? 9.464 2.318 33.045 1.00 22.21 96 GLU B O 1
ATOM 1579 N N . ASN B 1 97 ? 8.935 3.057 35.097 1.00 21.11 97 ASN B N 1
ATOM 1580 C CA . ASN B 1 97 ? 8.587 1.707 35.544 1.00 20.96 97 ASN B CA 1
ATOM 1581 C C . ASN B 1 97 ? 7.273 1.556 36.305 1.00 22.15 97 ASN B C 1
ATOM 1582 O O . ASN B 1 97 ? 6.974 0.478 36.824 1.00 23.70 97 ASN B O 1
ATOM 1587 N N . GLY B 1 98 ? 6.494 2.630 36.374 1.00 21.35 98 GLY B N 1
ATOM 1588 C CA . GLY B 1 98 ? 5.217 2.574 37.067 1.00 21.73 98 GLY B CA 1
ATOM 1589 C C . GLY B 1 98 ? 5.270 2.492 38.583 1.00 21.65 98 GLY B C 1
ATOM 1590 O O . GLY B 1 98 ? 4.226 2.427 39.235 1.00 22.17 98 GLY B O 1
ATOM 1591 N N . ASP B 1 99 ? 6.466 2.499 39.162 1.00 21.14 99 ASP B N 1
ATOM 1592 C CA . ASP B 1 99 ? 6.573 2.429 40.614 1.00 23.15 99 ASP B CA 1
ATOM 1593 C C . ASP B 1 99 ? 6.059 3.741 41.209 1.00 23.09 99 ASP B C 1
ATOM 1594 O O . ASP B 1 99 ? 6.361 4.824 40.705 1.00 22.84 99 ASP B O 1
ATOM 1599 N N . GLY B 1 100 ? 5.276 3.635 42.276 1.00 23.00 100 GLY B N 1
ATOM 1600 C CA . GLY B 1 100 ? 4.731 4.822 42.909 1.00 22.57 100 GLY B CA 1
ATOM 1601 C C . GLY B 1 100 ? 3.659 4.474 43.919 1.00 23.13 100 GLY B C 1
ATOM 1602 O O . GLY B 1 100 ? 3.789 3.495 44.655 1.00 22.39 100 GLY B O 1
ATOM 1603 N N . VAL B 1 101 ? 2.589 5.263 43.951 1.00 20.99 101 VAL B N 1
ATOM 1604 C CA . VAL B 1 101 ? 1.512 5.018 44.895 1.00 21.26 101 VAL B CA 1
ATOM 1605 C C . VAL B 1 101 ? 0.170 5.593 44.462 1.00 21.50 101 VAL B C 1
ATOM 1606 O O . VAL B 1 101 ? 0.099 6.665 43.862 1.00 19.41 101 VAL B O 1
ATOM 1610 N N . MET B 1 102 ? -0.890 4.853 44.764 1.00 21.86 102 MET B N 1
ATOM 1611 C CA . MET B 1 102 ? -2.248 5.275 44.472 1.00 22.18 102 MET B CA 1
ATOM 1612 C C . MET B 1 102 ? -2.782 5.649 45.847 1.00 21.95 102 MET B C 1
ATOM 1613 O O . MET B 1 102 ? -2.861 4.803 46.738 1.00 21.96 102 MET B O 1
ATOM 1618 N N . PHE B 1 103 ? -3.137 6.915 46.026 1.00 19.41 103 PHE B N 1
ATOM 1619 C CA . PHE B 1 103 ? -3.609 7.393 47.318 1.00 20.33 103 PHE B CA 1
ATOM 1620 C C . PHE B 1 103 ? -4.882 6.765 47.859 1.00 22.17 103 PHE B C 1
ATOM 1621 O O . PHE B 1 103 ? -5.806 6.437 47.113 1.00 21.74 103 PHE B O 1
ATOM 1629 N N . GLU B 1 104 ? -4.907 6.598 49.178 1.00 23.14 104 GLU B N 1
ATOM 1630 C CA . GLU B 1 104 ? -6.058 6.040 49.868 1.00 26.46 104 GLU B CA 1
ATOM 1631 C C . GLU B 1 104 ? -7.186 7.064 49.818 1.00 26.72 104 GLU B C 1
ATOM 1632 O O . GLU B 1 104 ? -6.940 8.271 49.833 1.00 25.31 104 GLU B O 1
ATOM 1638 N N . PRO B 1 105 ? -8.440 6.593 49.749 1.00 27.69 105 PRO B N 1
ATOM 1639 C CA . PRO B 1 105 ? -9.630 7.451 49.693 1.00 29.61 105 PRO B CA 1
ATOM 1640 C C . PRO B 1 105 ? -9.953 8.145 51.017 1.00 30.46 105 PRO B C 1
ATOM 1641 O O . PRO B 1 105 ? -10.930 7.789 51.680 1.00 32.07 105 PRO B O 1
ATOM 1645 N N . GLU B 1 106 ? -9.149 9.134 51.400 1.00 29.75 106 GLU B N 1
ATOM 1646 C CA . GLU B 1 106 ? -9.382 9.855 52.649 1.00 29.49 106 GLU B CA 1
ATOM 1647 C C . GLU B 1 106 ? -10.702 10.631 52.641 1.00 30.09 106 GLU B C 1
ATOM 1648 O O . GLU B 1 106 ? -10.979 11.420 51.737 1.00 29.19 106 GLU B O 1
ATOM 1654 N N . GLU B 1 107 ? -11.508 10.383 53.670 1.00 31.74 107 GLU B N 1
ATOM 1655 C CA . GLU B 1 107 ? -12.833 10.983 53.840 1.00 33.20 107 GLU B CA 1
ATOM 1656 C C . GLU B 1 107 ? -12.991 12.468 53.515 1.00 32.01 107 GLU B C 1
ATOM 1657 O O . GLU B 1 107 ? -13.892 12.852 52.769 1.00 33.02 107 GLU B O 1
ATOM 1663 N N . ILE B 1 108 ? -12.130 13.300 54.088 1.00 30.19 108 ILE B N 1
ATOM 1664 C CA . ILE B 1 108 ? -12.192 14.744 53.878 1.00 29.20 108 ILE B CA 1
ATOM 1665 C C . ILE B 1 108 ? -12.329 15.161 52.412 1.00 28.38 108 ILE B C 1
ATOM 1666 O O . ILE B 1 108 ? -12.909 16.205 52.110 1.00 28.15 108 ILE B O 1
ATOM 1671 N N . TYR B 1 109 ? -11.803 14.343 51.507 1.00 28.41 109 TYR B N 1
ATOM 1672 C CA . TYR B 1 109 ? -11.846 14.649 50.081 1.00 30.45 109 TYR B CA 1
ATOM 1673 C C . TYR B 1 109 ? -13.172 14.331 49.399 1.00 33.80 109 TYR B C 1
ATOM 1674 O O . TYR B 1 109 ? -13.418 14.775 48.278 1.00 33.11 109 TYR B O 1
ATOM 1683 N N . ASP B 1 110 ? -14.024 13.561 50.066 1.00 37.82 110 ASP B N 1
ATOM 1684 C CA . ASP B 1 110 ? -15.319 13.221 49.491 1.00 42.43 110 ASP B CA 1
ATOM 1685 C C . ASP B 1 110 ? -16.456 13.736 50.363 1.00 44.31 110 ASP B C 1
ATOM 1686 O O . ASP B 1 110 ? -17.230 14.580 49.865 1.00 46.05 110 ASP B O 1
ATOM 1691 N N . GLY C 2 1 ? -6.258 49.180 117.111 1.00 22.40 97 GLY C N 1
ATOM 1692 C CA . GLY C 2 1 ? -6.737 47.910 116.495 1.00 20.41 97 GLY C CA 1
ATOM 1693 C C . GLY C 2 1 ? -6.747 47.940 114.979 1.00 19.70 97 GLY C C 1
ATOM 1694 O O . GLY C 2 1 ? -7.280 47.034 114.341 1.00 17.76 97 GLY C O 1
ATOM 1695 N N . ARG C 2 2 ? -6.153 48.978 114.395 1.00 19.62 98 ARG C N 1
ATOM 1696 C CA . ARG C 2 2 ? -6.108 49.106 112.944 1.00 20.36 98 ARG C CA 1
ATOM 1697 C C . ARG C 2 2 ? -5.143 48.103 112.314 1.00 19.34 98 ARG C C 1
ATOM 1698 O O . ARG C 2 2 ? -3.947 48.094 112.616 1.00 18.79 98 ARG C O 1
ATOM 1706 N N . HIS C 2 3 ? -5.673 47.256 111.440 1.00 16.26 99 HIS C N 1
ATOM 1707 C CA . HIS C 2 3 ? -4.868 46.253 110.753 1.00 17.71 99 HIS C CA 1
ATOM 1708 C C . HIS C 2 3 ? -3.956 46.918 109.730 1.00 19.13 99 HIS C C 1
ATOM 1709 O O . HIS C 2 3 ? -4.347 47.887 109.079 1.00 21.08 99 HIS C O 1
ATOM 1716 N N . GLY C 2 4 ? -2.747 46.385 109.590 1.00 20.48 100 GLY C N 1
ATOM 1717 C CA . GLY C 2 4 ? -1.802 46.937 108.636 1.00 20.37 100 GLY C CA 1
ATOM 1718 C C . GLY C 2 4 ? -1.671 46.066 107.400 1.00 21.75 100 GLY C C 1
ATOM 1719 O O . GLY C 2 4 ? -2.639 45.439 106.969 1.00 23.26 100 GLY C O 1
ATOM 1720 N N . ALA C 2 5 ? -0.469 46.026 106.829 1.00 18.46 101 ALA C N 1
ATOM 1721 C CA . ALA C 2 5 ? -0.203 45.228 105.636 1.00 16.75 101 ALA C CA 1
ATOM 1722 C C . ALA C 2 5 ? 0.356 43.852 106.002 1.00 17.13 101 ALA C C 1
ATOM 1723 O O . ALA C 2 5 ? 0.629 43.572 107.172 1.00 17.18 101 ALA C O 1
ATOM 1725 N N . ALA C 2 6 ? 0.541 43.001 104.995 1.00 17.61 102 ALA C N 1
ATOM 1726 C CA . ALA C 2 6 ? 1.046 41.648 105.221 1.00 17.94 102 ALA C CA 1
ATOM 1727 C C . ALA C 2 6 ? 2.521 41.582 105.605 1.00 19.37 102 ALA C C 1
ATOM 1728 O O . ALA C 2 6 ? 2.891 40.834 106.510 1.00 19.91 102 ALA C O 1
ATOM 1730 N N . ASN C 2 7 ? 3.361 42.355 104.922 1.00 17.94 103 ASN C N 1
ATOM 1731 C CA . ASN C 2 7 ? 4.792 42.350 105.204 1.00 17.70 103 ASN C CA 1
ATOM 1732 C C . ASN C 2 7 ? 5.174 43.167 106.436 1.00 17.84 103 ASN C C 1
ATOM 1733 O O . ASN C 2 7 ? 4.416 44.029 106.882 1.00 18.1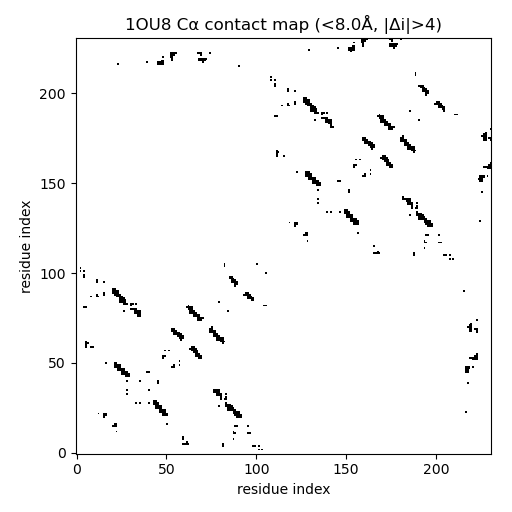7 103 ASN C O 1
ATOM 1738 N N . ASP C 2 8 ? 6.347 42.876 106.995 1.00 20.04 104 ASP C N 1
ATOM 1739 C CA . ASP C 2 8 ? 6.829 43.582 108.178 1.00 20.77 104 ASP C CA 1
ATOM 1740 C C . ASP C 2 8 ? 7.036 45.057 107.855 1.00 22.44 104 ASP C C 1
ATOM 1741 O O . ASP C 2 8 ? 7.355 45.411 106.719 1.00 21.13 104 ASP C O 1
ATOM 1746 N N . GLU C 2 9 ? 6.856 45.911 108.859 1.00 23.14 105 GLU C N 1
ATOM 1747 C CA . GLU C 2 9 ? 7.027 47.351 108.687 1.00 26.87 105 GLU C CA 1
ATOM 1748 C C . GLU C 2 9 ? 8.449 47.727 108.281 1.00 27.81 105 GLU C C 1
ATOM 1749 O O . GLU C 2 9 ? 8.658 48.705 107.565 1.00 27.97 105 GLU C O 1
ATOM 1755 N N . ASN C 2 10 ? 9.425 46.956 108.748 1.00 28.98 106 ASN C N 1
ATOM 1756 C CA . ASN C 2 10 ? 10.823 47.233 108.442 1.00 30.16 106 ASN C CA 1
ATOM 1757 C C . ASN C 2 10 ? 11.509 46.075 107.732 1.00 30.15 106 ASN C C 1
ATOM 1758 O O . ASN C 2 10 ? 11.430 44.927 108.173 1.00 29.47 106 ASN C O 1
ATOM 1763 N N . TYR C 2 11 ? 12.186 46.384 106.631 1.00 29.47 107 TYR C N 1
ATOM 1764 C CA . TYR C 2 11 ? 12.897 45.367 105.870 1.00 30.68 107 TYR C CA 1
ATOM 1765 C C . TYR C 2 11 ? 14.296 45.183 106.458 1.00 31.47 107 TYR C C 1
ATOM 1766 O O . TYR C 2 11 ? 14.699 46.025 107.289 1.00 33.17 107 TYR C O 1
ATOM 1776 N N . GLY D 2 4 ? 0.340 8.118 28.383 1.00 30.12 100 GLY D N 1
ATOM 1777 C CA . GLY D 2 4 ? 1.302 9.255 28.272 1.00 29.67 100 GLY D CA 1
ATOM 1778 C C . GLY D 2 4 ? 0.797 10.502 28.971 1.00 27.45 100 GLY D C 1
ATOM 1779 O O . GLY D 2 4 ? -0.386 10.607 29.294 1.00 28.13 100 GLY D O 1
ATOM 1780 N N . ALA D 2 5 ? 1.695 11.452 29.205 1.00 25.37 101 ALA D N 1
ATOM 1781 C CA . ALA D 2 5 ? 1.329 12.695 29.872 1.00 22.37 101 ALA D CA 1
ATOM 1782 C C . ALA D 2 5 ? 0.750 13.692 28.877 1.00 20.47 101 ALA D C 1
ATOM 1783 O O . ALA D 2 5 ? 1.100 13.681 27.697 1.00 20.20 101 ALA D O 1
ATOM 1785 N N . ALA D 2 6 ? -0.130 14.558 29.366 1.00 19.73 102 ALA D N 1
ATOM 1786 C CA . ALA D 2 6 ? -0.782 15.562 28.533 1.00 17.96 102 ALA D CA 1
ATOM 1787 C C . ALA D 2 6 ? 0.136 16.704 28.103 1.00 18.19 102 ALA D C 1
ATOM 1788 O O . ALA D 2 6 ? 0.108 17.125 26.946 1.00 17.85 102 ALA D O 1
ATOM 1790 N N . ASN D 2 7 ? 0.947 17.204 29.031 1.00 15.56 103 ASN D N 1
ATOM 1791 C CA . ASN D 2 7 ? 1.840 18.319 28.738 1.00 15.51 103 ASN D CA 1
ATOM 1792 C C . ASN D 2 7 ? 3.124 17.947 28.002 1.00 15.80 103 ASN D C 1
ATOM 1793 O O . ASN D 2 7 ? 3.559 16.791 28.026 1.00 17.15 103 ASN D O 1
ATOM 1798 N N . ASP D 2 8 ? 3.715 18.937 27.334 1.00 16.35 104 ASP D N 1
ATOM 1799 C CA . ASP D 2 8 ? 4.958 18.740 26.593 1.00 16.95 104 ASP D CA 1
ATOM 1800 C C . ASP D 2 8 ? 6.056 18.303 27.553 1.00 18.60 104 ASP D C 1
ATOM 1801 O O . ASP D 2 8 ? 6.055 18.695 28.720 1.00 20.17 104 ASP D O 1
ATOM 1806 N N . GLU D 2 9 ? 6.999 17.507 27.061 1.00 19.59 105 GLU D N 1
ATOM 1807 C CA . GLU D 2 9 ? 8.095 17.036 27.901 1.00 21.96 105 GLU D CA 1
ATOM 1808 C C . GLU D 2 9 ? 9.017 18.161 28.359 1.00 21.40 105 GLU D C 1
ATOM 1809 O O . GLU D 2 9 ? 9.652 18.059 29.410 1.00 21.22 105 GLU D O 1
ATOM 1815 N N . ASN D 2 10 ? 9.096 19.230 27.572 1.00 21.70 106 ASN D N 1
ATOM 1816 C CA . ASN D 2 10 ? 9.961 20.355 27.914 1.00 21.95 106 ASN D CA 1
ATOM 1817 C C . ASN D 2 10 ? 9.195 21.662 28.070 1.00 21.32 106 ASN D C 1
ATOM 1818 O O . ASN D 2 10 ? 8.473 22.079 27.166 1.00 22.29 106 ASN D O 1
ATOM 1823 N N . TYR D 2 11 ? 9.362 22.308 29.221 1.00 20.26 107 TYR D N 1
ATOM 1824 C CA . TYR D 2 11 ? 8.691 23.575 29.489 1.00 20.69 107 TYR D CA 1
ATOM 1825 C C . TYR D 2 11 ? 9.489 24.765 28.965 1.00 21.84 107 TYR D C 1
ATOM 1826 O O . TYR D 2 11 ? 8.879 25.650 28.332 1.00 21.45 107 TYR D O 1
#

B-factor: mean 18.85, std 7.52, range [7.93, 50.34]

Sequence (231 aa):
SSPKRPYLLRAYYDWLVDNSFTPYLVVDATYLGVNVPVEYVKDGQIVLNLSASATGNLQLTNDFIQFNARFKGVSRELYIPMGAALAIYARENGDGVMFEPEEIYDSSPKRPYLLRAYYDWLVDNSFTPYLVVDATYLGVNVPVEYVKDGQIVLNLSASATGNLQLTNDFIQFNARFKGVSRELYIPMGAALAIYARENGDGVMFEPEEIYDGRHGAANDENYGAANDENY

Foldseek 3Di:
DADCQLVQVVVQVVVCVVVVFFKKWKFQQVAPPWDDPPVQDDPRIHIDGPPCVQWAPWDRDRQWTWTWGDDVRRIDITIGTSLGGQWMAGPPPGDGDGDDNDPVSD/DADCQLVQVVVQVVVQVVVVFWKKWKFQQVAPPWDDDVVQDDPRIHIDGPDCVAWAPWDRDRQWTWTWGDDVRRIDITIGGSLGTQWMAGPVPRDTDGDDNDPVSD/DDDDDDDDPPD/DDDDDPPD

Organism: Haemophilus influenzae (strain ATCC 51907 / DSM 11121 / KW20 / Rd) (NCBI:txid71421)

Nearest PDB structures (foldseek):
  1twb-assembly1_A  TM=1.004E+00  e=1.249E-19  Haemophilus influenzae
  1ou9-assembly2_B  TM=1.004E+00  e=2.739E-19  Haemophilus influenzae
  1zsz-assembly2_B  TM=1.005E+00  e=3.626E-19  Haemophilus influenzae
  1ou9-assembly1_A  TM=1.006E+00  e=7.517E-19  Haemophilus influenzae
  1zsz-assembly2_C  TM=9.962E-01  e=1.558E-18  Haemophilus influenzae

=== Feature glossary ===
The record interleaves many kinds of information about one protein. Here is each kind framed as the question it answers.

Q: Are the domains correctly placed relative to each other?
A: Predicted aligned error is AlphaFold's pairwise confidence. Unlike pLDDT (per-residue), PAE is per-residue-pair and captures whether two parts of the structure are correctly placed relative to each other. Units are ångströms of expected positional error.

Q: Which residues are in helices, strands, or loops?
A: Eight-state secondary structure (DSSP): H is the canonical α-helix, G the tighter 3₁₀-helix, I the wider π-helix; E/B are β-structure, T and S are turns and bends, and '-' is everything else. DSSP derives these from the pattern of main-chain N–H···O=C hydrogen bonds, not from the sequence.

Q: What if only a Cα trace is available?
A: P-SEA three-state annotation labels each residue as helix, strand, or coil based purely on the geometry of the Cα trace. It serves as a fallback when the full backbone (and thus DSSP) is unavailable.

Q: What are the backbone torsion angles?
A: φ (phi) and ψ (psi) are the two rotatable backbone dihedrals per residue: φ is the C(i-1)–N–Cα–C torsion, ψ is the N–Cα–C–N(i+1) torsion, both in degrees on (−180°, 180°]. α-helical residues cluster near (−60°, −45°); β-strand residues near (−120°, +130°). A Ramachandran plot is simply a scatter of (φ, ψ) for every residue.

Q: What known structures does this most resemble?
A: Structural nearest neighbors (via Foldseek easy-search vs the PDB). Reported per hit: target PDB id, E-value, and alignment TM-score. A TM-score above ~0.5 is the conventional threshold for 'same fold'.

Q: What family and function is it annotated with?
A: Database cross-references. InterPro integrates a dozen domain/family signature databases into unified entries with residue-range hits. GO terms attach function/process/location labels with evidence codes. CATH codes position the fold in a four-level structural taxonomy. Organism is the NCBI-taxonomy species name.

Q: Which residues are buried vs exposed?
A: Solvent accessibility: the surface area of each residue that a 1.4 Å water probe can touch, in Å². When only backbone atoms are present the absolute values are lower than full-atom SASA (side chains contribute most of the area) and are flagged as backbone-only.

Q: What do the diagnostic plots show?
A: Three diagnostic plots accompany the record. The Cα contact map visualizes the tertiary structure as a 2D adjacency matrix (8 Å cutoff, sequence-local contacts suppressed). The Ramachandran plot shows the distribution of backbone (φ, ψ) torsions, with points in the α and β basins reflecting secondary structure content. The PAE plot shows AlphaFold's inter-residue confidence as a color matrix.

Q: What is the amino-acid chain?
A: The amino-acid sequence is the protein's primary structure: the linear order of residues from the N-terminus to the C-terminus, written in one-letter code. Everything else here — the 3D coordinates, the secondary structure, the domain annotations — is ultimately a consequence of this string.

Q: What do the rendered images show?
A: The six renders are orthographic views along the three Cartesian axes in both directions. Representation (cartoon, sticks, or surface) and color scheme (sequence-rainbow or by-chain) vary across proteins so the training set covers all the common visualization conventions.

Q: Where is each backbone atom in 3D?
A: The mmCIF table is the protein's shape written out atom by atom. For each backbone N, Cα, C, and carbonyl O, it records an (x, y, z) coordinate triple in Å plus the residue type, chain letter, and residue number.

Q: How mobile is each atom in the crystal?
A: For experimental (PDB) structures, the B-factor (temperature factor) quantifies the positional spread of each atom in the crystal — a combination of thermal vibration and static disorder — in units of Å². High B-factors mark flexible loops or poorly resolved regions; low B-factors mark the rigid, well-ordered core.

Q: How big and how compact is the whole molecule?
A: Three whole-structure scalars: the radius of gyration (RMS distance of Cα from centroid, in Å), the count of Cα–Cα contacts (pairs closer than 8 Å and separated by more than four residues in sequence — i.e. tertiary, not local, contacts), and the bounding-box dimensions. Together they distinguish compact globular folds from extended fibres or disordered chains.

Q: What does the local fold look like, residue by residue?
A: A 3Di character summarizes, for each residue, the relative orientation of the Cα frame of its nearest spatial neighbor. Because it encodes fold topology rather than chemistry, 3Di alignments detect remote structural similarity that sequence alignment misses.

Q: How confident is the AlphaFold model at each residue?
A: For AlphaFold models, the B-factor field carries pLDDT — the model's own estimate of local accuracy on a 0–100 scale. Regions with pLDDT<50 should be treated as essentially unmodeled; they often correspond to intrinsically disordered segments.